Protein AF-0000000070660065 (afdb_homodimer)

pLDDT: mean 71.1, std 30.87, range [17.45, 98.62]

Organism: Helianthus annuus (NCBI:txid4232)

Nearest PDB structures (foldseek):
  3qrc-assembly2_B  TM=4.832E-01  e=8.321E-01  Yersinia pestis
  3qlb-assembly1_A  TM=3.725E-01  e=2.473E+00  Pseudomonas fluorescens
  3qrc-assembly2_B  TM=4.832E-01  e=8.465E-01  Yersinia pestis
  3qlb-assembly1_A  TM=3.725E-01  e=1.943E+00  Pseudomonas fluorescens
  2qom-assembly1_A  TM=3.939E-01  e=7.923E+00  Escherichia coli O157:H7

Radius of gyration: 35.47 Å; Cα contacts (8 Å, |Δi|>4): 486; chains: 2; bounding box: 90×129×87 Å

Structure (mmCIF, N/CA/C/O backbone):
data_AF-0000000070660065-model_v1
#
loop_
_entity.id
_entity.type
_entity.pdbx_description
1 polymer 'Uncharacterized protein'
#
loop_
_atom_site.group_PDB
_atom_site.id
_atom_site.type_symbol
_atom_site.label_atom_id
_atom_site.label_alt_id
_atom_site.label_comp_id
_atom_site.label_asym_id
_atom_site.label_entity_id
_atom_site.label_seq_id
_atom_site.pdbx_PDB_ins_code
_atom_site.Cartn_x
_atom_site.Cartn_y
_atom_site.Cartn_z
_atom_site.occupancy
_atom_site.B_iso_or_equiv
_atom_site.auth_seq_id
_atom_site.auth_comp_id
_atom_site.auth_asym_id
_atom_site.auth_atom_id
_atom_site.pdbx_PDB_model_num
ATOM 1 N N . MET A 1 1 ? 10.32 85.312 -38.969 1 24.8 1 MET A N 1
ATOM 2 C CA . MET A 1 1 ? 10.961 84.562 -37.906 1 24.8 1 MET A CA 1
ATOM 3 C C . MET A 1 1 ? 9.922 83.875 -37 1 24.8 1 MET A C 1
ATOM 5 O O . MET A 1 1 ? 9.352 84.5 -36.125 1 24.8 1 MET A O 1
ATOM 9 N N . LYS A 1 2 ? 8.992 83.062 -37.625 1 27.41 2 LYS A N 1
AT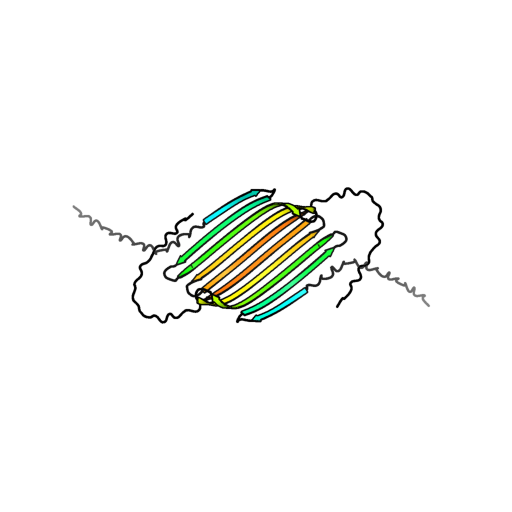OM 10 C CA . LYS A 1 2 ? 7.824 82.5 -36.969 1 27.41 2 LYS A CA 1
ATOM 11 C C . LYS A 1 2 ? 8.242 81.5 -35.844 1 27.41 2 LYS A C 1
ATOM 13 O O . LYS A 1 2 ? 9.164 80.75 -36.031 1 27.41 2 LYS A O 1
ATOM 18 N N . LYS A 1 3 ? 7.996 81.875 -34.562 1 25.78 3 LYS A N 1
ATOM 19 C CA . LYS A 1 3 ? 8.125 81.312 -33.219 1 25.78 3 LYS A CA 1
ATOM 20 C C . LYS A 1 3 ? 7.461 79.938 -33.125 1 25.78 3 LYS A C 1
ATOM 22 O O . LYS A 1 3 ? 6.238 79.812 -33.219 1 25.78 3 LYS A O 1
ATOM 27 N N . GLY A 1 4 ? 7.973 78.938 -33.812 1 26.44 4 GLY A N 1
ATOM 28 C CA . GLY A 1 4 ? 7.391 77.562 -33.812 1 26.44 4 GLY A CA 1
ATOM 29 C C . GLY A 1 4 ? 7.25 77 -32.406 1 26.44 4 GLY A C 1
ATOM 30 O O . GLY A 1 4 ? 8.18 77.062 -31.609 1 26.44 4 GLY A O 1
ATOM 31 N N . SER A 1 5 ? 6.043 77.062 -31.766 1 26.8 5 SER A N 1
ATOM 32 C CA . SER A 1 5 ? 5.609 76.562 -30.469 1 26.8 5 SER A CA 1
ATOM 33 C C . SER A 1 5 ? 5.91 75.125 -30.297 1 26.8 5 SER A C 1
ATOM 35 O O . SER A 1 5 ? 5.445 74.25 -31.078 1 26.8 5 SER A O 1
ATOM 37 N N . ASN A 1 6 ? 7.152 74.75 -30 1 24.25 6 ASN A N 1
ATOM 38 C CA . ASN A 1 6 ? 7.559 73.375 -29.719 1 24.25 6 ASN A CA 1
ATOM 39 C C . ASN A 1 6 ? 6.762 72.75 -28.562 1 24.25 6 ASN A C 1
ATOM 41 O O . ASN A 1 6 ? 6.805 73.25 -27.453 1 24.25 6 ASN A O 1
ATOM 45 N N . GLY A 1 7 ? 5.512 72.375 -28.797 1 25.39 7 GLY A N 1
ATOM 46 C CA . GLY A 1 7 ? 4.688 71.688 -27.812 1 25.39 7 GLY A CA 1
ATOM 47 C C . GLY A 1 7 ? 5.383 70.5 -27.172 1 25.39 7 GLY A C 1
ATOM 48 O O . GLY A 1 7 ? 5.902 69.625 -27.875 1 25.39 7 GLY A O 1
ATOM 49 N N . SER A 1 8 ? 6.152 70.688 -26.109 1 25.73 8 SER A N 1
ATOM 50 C CA . SER A 1 8 ? 6.809 69.688 -25.266 1 25.73 8 SER A CA 1
ATOM 51 C C . SER A 1 8 ? 5.82 68.625 -24.781 1 25.73 8 SER A C 1
ATOM 53 O O . SER A 1 8 ? 4.863 68.938 -24.062 1 25.73 8 SER A O 1
ATOM 55 N N . GLY A 1 9 ? 5.379 67.75 -25.656 1 24.77 9 GLY A N 1
ATOM 56 C CA . GLY A 1 9 ? 4.543 66.625 -25.266 1 24.77 9 GLY A CA 1
ATOM 57 C C . GLY A 1 9 ? 5.082 65.812 -24.078 1 24.77 9 GLY A C 1
ATOM 58 O O . GLY A 1 9 ? 6.191 65.312 -24.125 1 24.77 9 GLY A O 1
ATOM 59 N N . ASN A 1 10 ? 4.883 66.312 -22.844 1 24.72 10 ASN A N 1
ATOM 60 C CA . ASN A 1 10 ? 5.176 65.625 -21.594 1 24.72 10 ASN A CA 1
ATOM 61 C C . ASN A 1 10 ? 4.598 64.25 -21.562 1 24.72 10 ASN A C 1
ATOM 63 O O . ASN A 1 10 ? 3.379 64.062 -21.609 1 24.72 10 ASN A O 1
ATOM 67 N N . SER A 1 11 ? 5.109 63.312 -22.344 1 27.78 11 SER A N 1
ATOM 68 C CA . SER A 1 11 ? 4.707 61.906 -22.219 1 27.78 11 SER A CA 1
ATOM 69 C C . SER A 1 11 ? 4.832 61.406 -20.781 1 27.78 11 SER A C 1
ATOM 71 O O . SER A 1 11 ? 5.922 61.438 -20.203 1 27.78 11 SER A O 1
ATOM 73 N N . ALA A 1 12 ? 3.836 61.625 -19.938 1 28.41 12 ALA A N 1
ATOM 74 C CA . ALA A 1 12 ? 3.754 61.062 -18.594 1 28.41 12 ALA A CA 1
ATOM 75 C C . ALA A 1 12 ? 4.078 59.562 -18.609 1 28.41 12 ALA A C 1
ATOM 77 O O . ALA A 1 12 ? 3.631 58.844 -19.5 1 28.41 12 ALA A O 1
ATOM 78 N N . PRO A 1 13 ? 5.293 59.188 -18.156 1 26.88 13 PRO A N 1
ATOM 79 C CA . PRO A 1 13 ? 5.594 57.75 -18.031 1 26.88 13 PRO A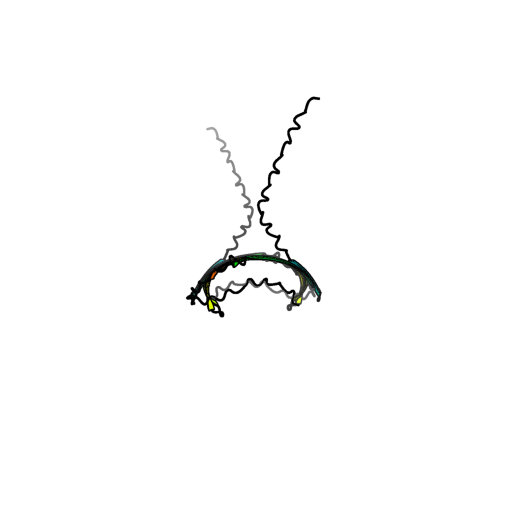 CA 1
ATOM 80 C C . PRO A 1 13 ? 4.496 56.969 -17.312 1 26.88 13 PRO A C 1
ATOM 82 O O . PRO A 1 13 ? 3.924 57.469 -16.328 1 26.88 13 PRO A O 1
ATOM 85 N N . LYS A 1 14 ? 3.58 56.312 -18.062 1 28 14 LYS A N 1
ATOM 86 C CA . LYS A 1 14 ? 2.637 55.375 -17.469 1 28 14 LYS A CA 1
ATOM 87 C C . LYS A 1 14 ? 3.336 54.438 -16.469 1 28 14 LYS A C 1
ATOM 89 O O . LYS A 1 14 ? 4.312 53.781 -16.828 1 28 14 LYS A O 1
ATOM 94 N N . ALA A 1 15 ? 3.338 54.75 -15.188 1 27.2 15 ALA A N 1
ATOM 95 C CA . ALA A 1 15 ? 3.695 53.844 -14.094 1 27.2 15 ALA A CA 1
ATOM 96 C C . ALA A 1 15 ? 3.068 52.469 -14.305 1 27.2 15 ALA A C 1
ATOM 98 O O . ALA A 1 15 ? 1.843 52.344 -14.367 1 27.2 15 ALA A O 1
ATOM 99 N N . VAL A 1 16 ? 3.621 51.688 -15.164 1 26.3 16 VAL A N 1
ATOM 100 C CA . VAL A 1 16 ? 3.211 50.281 -15.188 1 26.3 16 VAL A CA 1
ATOM 101 C C . VAL A 1 16 ? 3.211 49.75 -13.758 1 26.3 16 VAL A C 1
ATOM 103 O O . VAL A 1 16 ? 4.242 49.719 -13.086 1 26.3 16 VAL A O 1
ATOM 106 N N . ALA A 1 17 ? 2.131 49.875 -13.039 1 27.95 17 ALA A N 1
ATOM 107 C CA . ALA A 1 17 ? 1.935 49.125 -11.805 1 27.95 17 ALA A CA 1
ATOM 108 C C . ALA A 1 17 ? 2.285 47.656 -12 1 27.95 17 ALA A C 1
ATOM 110 O O . ALA A 1 17 ? 1.714 46.969 -12.867 1 27.95 17 ALA A O 1
ATOM 111 N N . THR A 1 18 ? 3.543 47.312 -11.906 1 28.81 18 THR A N 1
ATOM 112 C CA . THR A 1 18 ? 3.918 45.906 -11.812 1 28.81 18 THR A CA 1
ATOM 113 C C . THR A 1 18 ? 3.023 45.156 -10.812 1 28.81 18 THR A C 1
ATOM 115 O O . THR A 1 18 ? 3.02 45.5 -9.625 1 28.81 18 THR A O 1
ATOM 118 N N . THR A 1 19 ? 1.894 44.781 -11.242 1 31.11 19 THR A N 1
ATOM 119 C CA . THR A 1 19 ? 1.136 43.844 -10.438 1 31.11 19 THR A CA 1
ATOM 120 C C . THR A 1 19 ? 2.049 42.75 -9.898 1 31.11 19 THR A C 1
ATOM 122 O O . THR A 1 19 ? 2.838 42.156 -10.641 1 31.11 19 THR A O 1
ATOM 125 N N . GLY A 1 20 ? 2.471 42.75 -8.656 1 31.08 20 GLY A N 1
ATOM 126 C CA . GLY A 1 20 ? 3.135 41.719 -7.879 1 31.08 20 GLY A CA 1
ATOM 127 C C . GLY A 1 20 ? 2.65 40.312 -8.211 1 31.08 20 GLY A C 1
ATOM 128 O O . GLY A 1 20 ? 1.59 39.906 -7.746 1 31.08 20 GLY A O 1
ATOM 129 N N . TYR A 1 21 ? 2.73 39.906 -9.461 1 33.31 21 TYR A N 1
ATOM 130 C CA . TYR A 1 21 ? 2.586 38.469 -9.57 1 33.31 21 TYR A CA 1
ATOM 131 C C . TYR A 1 21 ? 3.441 37.75 -8.539 1 33.31 21 TYR A C 1
ATOM 133 O O . TYR A 1 21 ? 4.66 37.938 -8.492 1 33.31 21 TYR A O 1
ATOM 141 N N . ALA A 1 22 ? 2.965 37.562 -7.375 1 32.88 22 ALA A N 1
ATOM 142 C CA . ALA A 1 22 ? 3.609 36.594 -6.5 1 32.88 22 ALA A CA 1
ATOM 143 C C . ALA A 1 22 ? 4.133 35.406 -7.293 1 32.88 22 ALA A C 1
ATOM 145 O O . ALA A 1 22 ? 3.359 34.688 -7.93 1 32.88 22 ALA A O 1
ATOM 146 N N . VAL A 1 23 ? 5.211 35.562 -7.961 1 34.78 23 VAL A N 1
ATOM 147 C CA . VAL A 1 23 ? 5.941 34.375 -8.461 1 34.78 23 VAL A CA 1
ATOM 148 C C . VAL A 1 23 ? 5.852 33.25 -7.445 1 34.78 23 VAL A C 1
ATOM 150 O O . VAL A 1 23 ? 6.336 33.375 -6.32 1 34.78 23 VAL A O 1
ATOM 153 N N . ILE A 1 24 ? 4.777 32.531 -7.422 1 38.5 24 ILE A N 1
ATOM 154 C CA . ILE A 1 24 ? 4.879 31.266 -6.727 1 38.5 24 ILE A CA 1
ATOM 155 C C . ILE A 1 24 ? 6.219 30.609 -7.051 1 38.5 24 ILE A C 1
ATOM 157 O O . ILE A 1 24 ? 6.492 30.266 -8.203 1 38.5 24 ILE A O 1
ATOM 161 N N . SER A 1 25 ? 7.23 31.094 -6.523 1 42.66 25 SER A N 1
ATOM 162 C CA . SER A 1 25 ? 8.516 30.422 -6.664 1 42.66 25 SER A CA 1
ATOM 163 C C . SER A 1 25 ? 8.328 28.906 -6.824 1 42.66 25 SER A C 1
ATOM 165 O O . SER A 1 25 ? 7.57 28.297 -6.078 1 42.66 25 SER A O 1
ATOM 167 N N . PRO A 1 26 ? 8.617 28.453 -8.016 1 49.62 26 PRO A N 1
ATOM 168 C CA . PRO A 1 26 ? 8.562 27 -8.211 1 49.62 26 PRO A CA 1
ATOM 169 C C . PRO A 1 26 ? 9.164 26.219 -7.039 1 49.62 26 PRO A C 1
ATOM 171 O O . PRO A 1 26 ? 10.289 26.5 -6.621 1 49.62 26 PRO A O 1
ATOM 174 N N . VAL A 1 27 ? 8.391 25.812 -6.109 1 61.34 27 VAL A N 1
ATOM 175 C CA . VAL A 1 27 ? 8.922 24.969 -5.047 1 61.34 27 VAL A CA 1
ATOM 176 C C . VAL A 1 27 ? 9.766 23.844 -5.648 1 61.34 27 VAL A C 1
ATOM 178 O O . VAL A 1 27 ? 9.336 23.172 -6.59 1 61.34 27 VAL A O 1
ATOM 181 N N . PRO A 1 28 ? 11.031 23.969 -5.484 1 73.06 28 PRO A N 1
ATOM 182 C CA . PRO A 1 28 ? 11.93 22.969 -6.09 1 73.06 28 PRO A CA 1
ATOM 183 C C . PRO A 1 28 ? 11.5 21.531 -5.797 1 73.06 28 PRO A C 1
ATOM 185 O O . PRO A 1 28 ? 11.078 21.234 -4.68 1 73.06 28 PRO A O 1
ATOM 188 N N . VAL A 1 29 ? 11.422 20.797 -6.961 1 81.25 29 VAL A N 1
ATOM 189 C CA . VAL A 1 29 ? 11.25 19.359 -6.816 1 81.25 29 VAL A CA 1
ATOM 190 C C . VAL A 1 29 ? 12.602 18.688 -6.574 1 81.25 29 VAL A C 1
ATOM 192 O O . VAL A 1 29 ? 13.555 18.922 -7.324 1 81.25 29 VAL A O 1
ATOM 195 N N . ILE A 1 30 ? 12.75 18 -5.5 1 85.75 30 ILE A N 1
ATOM 196 C CA . ILE A 1 30 ? 13.961 17.25 -5.199 1 85.75 30 ILE A CA 1
ATOM 197 C C . ILE A 1 30 ? 13.812 15.812 -5.672 1 85.75 30 ILE A C 1
ATOM 199 O O . ILE A 1 30 ? 12.883 15.117 -5.27 1 85.75 30 ILE A O 1
ATOM 203 N N . THR A 1 31 ? 14.711 15.461 -6.562 1 87.31 31 THR A N 1
ATOM 204 C CA . THR A 1 31 ? 14.672 14.086 -7.07 1 87.31 31 THR A CA 1
ATOM 205 C C . THR A 1 31 ? 15.938 13.336 -6.684 1 87.31 31 THR A C 1
ATOM 207 O O . THR A 1 31 ? 17.047 13.844 -6.875 1 87.31 31 THR A O 1
ATOM 210 N N . THR A 1 32 ? 15.711 12.211 -6.125 1 90.38 32 THR A N 1
ATOM 211 C CA . THR A 1 32 ? 16.812 11.336 -5.75 1 90.38 32 THR A CA 1
ATOM 212 C C . THR A 1 32 ? 16.688 9.977 -6.426 1 90.38 32 THR A C 1
ATOM 214 O O . THR A 1 32 ? 15.609 9.367 -6.398 1 90.38 32 THR A O 1
ATOM 217 N N . THR A 1 33 ? 17.797 9.516 -7.039 1 90.69 33 THR A N 1
ATOM 218 C CA . THR A 1 33 ? 17.828 8.195 -7.66 1 90.69 33 THR A CA 1
ATOM 219 C C . THR A 1 33 ? 18.891 7.316 -7.004 1 90.69 33 THR A C 1
ATOM 221 O O . THR A 1 33 ? 20.016 7.75 -6.801 1 90.69 33 THR A O 1
ATOM 224 N N . THR A 1 34 ? 18.422 6.176 -6.684 1 92.94 34 THR A N 1
ATOM 225 C CA . THR A 1 34 ? 19.344 5.219 -6.078 1 92.94 34 THR A CA 1
ATOM 226 C C . THR A 1 34 ? 19.344 3.906 -6.855 1 92.94 34 THR A C 1
ATOM 228 O O . THR A 1 34 ? 18.297 3.439 -7.301 1 92.94 34 THR A O 1
ATOM 231 N N . VAL A 1 35 ? 20.547 3.379 -7.031 1 90.75 35 VAL A N 1
ATOM 232 C CA . VAL A 1 35 ? 20.719 2.072 -7.656 1 90.75 35 VAL A CA 1
ATOM 233 C C . VAL A 1 35 ? 21.516 1.158 -6.727 1 90.75 35 VAL A C 1
ATOM 235 O O . VAL A 1 35 ? 22.5 1.586 -6.125 1 90.75 35 VAL A O 1
ATOM 238 N N . SER A 1 36 ? 20.938 0.019 -6.594 1 91.38 36 SER A N 1
ATOM 239 C CA . SER A 1 36 ? 21.672 -0.973 -5.812 1 91.38 36 SER A CA 1
ATOM 240 C C . SER A 1 36 ? 21.656 -2.336 -6.492 1 91.38 36 SER A C 1
ATOM 242 O O . SER A 1 36 ? 20.703 -2.672 -7.203 1 91.38 36 SER A O 1
ATOM 244 N N . SER A 1 37 ? 22.859 -2.967 -6.332 1 88.69 37 SER A N 1
ATOM 245 C CA . SER A 1 37 ? 22.984 -4.316 -6.871 1 88.69 37 SER A CA 1
ATOM 246 C C . SER A 1 37 ? 23.641 -5.254 -5.871 1 88.69 37 SER A C 1
ATOM 248 O O . SER A 1 37 ? 24.484 -4.828 -5.078 1 88.69 37 SER A O 1
ATOM 250 N N . GLY A 1 38 ? 23.109 -6.492 -5.793 1 85.25 38 GLY A N 1
ATOM 251 C CA . GLY A 1 38 ? 23.672 -7.535 -4.949 1 85.25 38 GLY A CA 1
ATOM 252 C C . GLY A 1 38 ? 22.844 -8.797 -4.926 1 85.25 38 GLY A C 1
ATOM 253 O O . GLY A 1 38 ? 21.609 -8.734 -5.047 1 85.25 38 GLY A O 1
ATOM 254 N N . GLY A 1 39 ? 23.531 -10.008 -4.672 1 85.56 39 GLY A N 1
ATOM 255 C CA . GLY A 1 39 ? 22.859 -11.289 -4.551 1 85.56 39 GLY A CA 1
ATOM 256 C C . GLY A 1 39 ? 21.984 -11.617 -5.746 1 85.56 39 GLY A C 1
ATOM 257 O O . GLY A 1 39 ? 20.922 -12.211 -5.594 1 85.56 39 GLY A O 1
ATOM 258 N N . GLY A 1 40 ? 22.406 -11.133 -6.875 1 87.06 40 GLY A N 1
ATOM 259 C CA . GLY A 1 40 ? 21.656 -11.453 -8.078 1 87.06 40 GLY A CA 1
ATOM 260 C C . GLY A 1 40 ? 20.422 -10.602 -8.258 1 87.06 40 GLY A C 1
ATOM 261 O O . GLY A 1 40 ? 19.531 -10.945 -9.047 1 87.06 40 GLY A O 1
ATOM 262 N N . LYS A 1 41 ? 20.328 -9.578 -7.496 1 91.62 41 LYS A N 1
ATOM 263 C CA . LYS A 1 41 ? 19.172 -8.672 -7.578 1 91.62 41 LYS A CA 1
ATOM 264 C C . LYS A 1 41 ? 19.625 -7.238 -7.836 1 91.62 41 LYS A C 1
ATOM 266 O O . LYS A 1 41 ? 20.672 -6.809 -7.336 1 91.62 41 LYS A O 1
ATOM 271 N N . GLU A 1 42 ? 18.938 -6.621 -8.75 1 94.75 42 GLU A N 1
ATOM 272 C CA . GLU A 1 42 ? 19.125 -5.191 -8.984 1 94.75 42 GLU A CA 1
ATOM 273 C C . GLU A 1 42 ? 17.891 -4.398 -8.578 1 94.75 42 GLU A C 1
ATOM 275 O O . GLU A 1 42 ? 16.766 -4.836 -8.805 1 94.75 42 GLU A O 1
ATOM 280 N N . ILE A 1 43 ? 18.141 -3.26 -7.906 1 95.12 43 ILE A N 1
ATOM 281 C CA . ILE A 1 43 ? 17.062 -2.4 -7.465 1 95.12 43 ILE A CA 1
ATOM 282 C C . ILE A 1 43 ? 17.328 -0.961 -7.895 1 95.12 43 ILE A C 1
ATOM 284 O O . ILE A 1 43 ? 18.422 -0.435 -7.676 1 95.12 43 ILE A O 1
ATOM 288 N N . TYR A 1 44 ? 16.391 -0.413 -8.602 1 95.88 44 TYR A N 1
ATOM 289 C CA . TYR A 1 44 ? 16.375 0.997 -8.969 1 95.88 44 TYR A CA 1
ATOM 290 C C . TYR A 1 44 ? 15.219 1.73 -8.32 1 95.88 44 TYR A C 1
ATOM 292 O O . TYR A 1 44 ? 14.086 1.238 -8.32 1 95.88 44 TYR A O 1
ATOM 300 N N . GLN A 1 45 ? 15.562 2.928 -7.691 1 95.69 45 GLN A N 1
ATOM 301 C CA . GLN A 1 45 ? 14.5 3.719 -7.078 1 95.69 45 GLN A CA 1
ATOM 302 C C . GLN A 1 45 ? 14.695 5.207 -7.352 1 95.69 45 GLN A C 1
ATOM 304 O O . GLN A 1 45 ? 15.797 5.734 -7.191 1 95.69 45 GLN A O 1
ATOM 309 N N . THR A 1 46 ? 13.641 5.809 -7.816 1 94.88 46 THR A N 1
ATOM 310 C CA . THR A 1 46 ? 13.609 7.262 -7.938 1 94.88 46 THR A CA 1
ATOM 311 C C . THR A 1 46 ? 12.508 7.852 -7.062 1 94.88 46 THR A C 1
ATOM 313 O O . THR A 1 46 ? 11.367 7.383 -7.09 1 94.88 46 THR A O 1
ATOM 316 N N . LYS A 1 47 ? 12.883 8.812 -6.285 1 94.5 47 LYS A N 1
ATOM 317 C CA . LYS A 1 47 ? 11.938 9.523 -5.426 1 94.5 47 LYS A CA 1
ATOM 318 C C . LYS A 1 47 ? 11.953 11.023 -5.703 1 94.5 47 LYS A C 1
ATOM 320 O O . LYS A 1 47 ? 13.023 11.633 -5.762 1 94.5 47 LYS A O 1
ATOM 325 N N . SER A 1 48 ? 10.805 11.547 -5.945 1 92.94 48 SER A N 1
ATOM 326 C CA . SER A 1 48 ? 10.641 12.977 -6.141 1 92.94 48 SER A CA 1
ATOM 327 C C . SER A 1 48 ? 9.703 13.578 -5.09 1 92.94 48 SER A C 1
ATOM 329 O O . SER A 1 48 ? 8.633 13.031 -4.824 1 92.94 48 SER A O 1
ATOM 331 N N . GLN A 1 49 ? 10.219 14.688 -4.578 1 93.69 49 GLN A N 1
ATOM 332 C CA . GLN A 1 49 ? 9.438 15.32 -3.518 1 93.69 49 GLN A CA 1
ATOM 333 C C . GLN A 1 49 ? 9.289 16.812 -3.762 1 93.69 49 GLN A C 1
ATOM 335 O O . GLN A 1 49 ? 10.211 17.469 -4.266 1 93.69 49 GLN A O 1
ATOM 340 N N . TYR A 1 50 ? 8.047 17.219 -3.475 1 90.62 50 TYR A N 1
ATOM 341 C CA . TYR A 1 50 ? 7.703 18.641 -3.498 1 90.62 50 TYR A CA 1
ATOM 342 C C . TYR A 1 50 ? 6.98 19.047 -2.221 1 90.62 50 TYR A C 1
ATOM 344 O O . TYR A 1 50 ? 6.18 18.266 -1.68 1 90.62 50 TYR A O 1
ATOM 352 N N . SER A 1 51 ? 7.465 20.234 -1.708 1 91.38 51 SER A N 1
ATOM 353 C CA . SER A 1 51 ? 6.754 20.75 -0.543 1 91.38 51 SER A CA 1
ATOM 354 C C . SER A 1 51 ? 6.629 22.281 -0.6 1 91.38 51 SER A C 1
ATOM 356 O O . SER A 1 51 ? 7.512 22.953 -1.123 1 91.38 51 SER A O 1
ATOM 358 N N . TYR A 1 52 ? 5.504 22.75 -0.144 1 88.88 52 TYR A N 1
ATOM 359 C CA . TYR A 1 52 ? 5.293 24.172 0.042 1 88.88 52 TYR A CA 1
ATOM 360 C C . TYR A 1 52 ? 4.578 24.453 1.359 1 88.88 52 TYR A C 1
ATOM 362 O O . TYR A 1 52 ? 3.955 23.562 1.937 1 88.88 52 TYR A O 1
ATOM 370 N N . GLY A 1 53 ? 4.812 25.672 1.858 1 90.69 53 GLY A N 1
ATOM 371 C CA . GLY A 1 53 ? 4.137 26.109 3.07 1 90.69 53 GLY A CA 1
ATOM 372 C C . GLY A 1 53 ? 3.988 27.609 3.164 1 90.69 53 GLY A C 1
ATOM 373 O O . GLY A 1 53 ? 4.855 28.359 2.703 1 90.69 53 GLY A O 1
ATOM 374 N N . ASP A 1 54 ? 2.805 27.938 3.707 1 91.25 54 ASP A N 1
ATOM 375 C CA . ASP A 1 54 ? 2.533 29.344 4.027 1 91.25 54 ASP A CA 1
ATOM 376 C C . ASP A 1 54 ? 2.525 29.562 5.539 1 91.25 54 ASP A C 1
ATOM 378 O O . ASP A 1 54 ? 1.587 29.156 6.227 1 91.25 54 ASP A O 1
ATOM 382 N N . LYS A 1 55 ? 3.471 30.375 5.973 1 86.44 55 LYS A N 1
ATOM 383 C CA . LYS A 1 55 ? 3.609 30.562 7.414 1 86.44 55 LYS A CA 1
ATOM 384 C C . LYS A 1 55 ? 2.455 31.391 7.973 1 86.44 55 LYS A C 1
ATOM 386 O O . LYS A 1 55 ? 2.055 31.219 9.125 1 86.44 55 LYS A O 1
ATOM 391 N N . GLN A 1 56 ? 1.978 32.25 7.227 1 88.44 56 GLN A N 1
ATOM 392 C CA . GLN A 1 56 ? 0.917 33.156 7.688 1 88.44 56 GLN A CA 1
ATOM 393 C C . GLN A 1 56 ? -0.39 32.375 7.891 1 88.44 56 GLN A C 1
ATOM 395 O O . GLN A 1 56 ? -1.04 32.531 8.93 1 88.44 56 GLN A O 1
ATOM 400 N N . THR A 1 57 ? -0.75 31.562 6.977 1 88.5 57 THR A N 1
ATOM 401 C CA . THR A 1 57 ? -2.039 30.875 7.023 1 88.5 57 THR A CA 1
ATOM 402 C C . THR A 1 57 ? -1.9 29.5 7.668 1 88.5 57 THR A C 1
ATOM 404 O O . THR A 1 57 ? -2.893 28.906 8.086 1 88.5 57 THR A O 1
ATOM 407 N N . GLY A 1 58 ? -0.654 29.094 7.684 1 91.56 58 GLY A N 1
ATOM 408 C CA . GLY A 1 58 ? -0.406 27.75 8.188 1 91.56 58 GLY A CA 1
ATOM 409 C C . GLY A 1 58 ? -0.679 26.672 7.16 1 91.56 58 GLY A C 1
ATOM 410 O O . GLY A 1 58 ? -0.539 25.484 7.453 1 91.56 58 GLY A O 1
ATOM 411 N N . SER A 1 59 ? -1.042 27.109 5.98 1 92.25 59 SER A N 1
ATOM 412 C CA . SER A 1 59 ? -1.332 26.156 4.918 1 92.25 59 SER A CA 1
ATOM 413 C C . SER A 1 59 ? -0.054 25.516 4.387 1 92.25 59 SER A C 1
ATOM 415 O O . SER A 1 59 ? 0.998 26.156 4.348 1 92.25 59 SER A O 1
ATOM 417 N N . TYR A 1 60 ? -0.187 24.266 3.994 1 93.19 60 TYR A N 1
ATOM 418 C CA . TYR A 1 60 ? 0.967 23.594 3.41 1 93.19 60 TYR A CA 1
ATOM 419 C C . TYR A 1 60 ? 0.528 22.5 2.443 1 93.19 60 TYR A C 1
ATOM 421 O O . TYR A 1 60 ? -0.646 22.125 2.414 1 93.19 60 TYR A O 1
ATOM 429 N N . GLY A 1 61 ? 1.46 22.109 1.631 1 93.75 61 GLY A N 1
ATOM 430 C CA . GLY A 1 61 ? 1.309 20.969 0.724 1 93.75 61 GLY A CA 1
ATOM 431 C C . GLY A 1 61 ? 2.594 20.188 0.523 1 93.75 61 GLY A C 1
ATOM 432 O O . GLY A 1 61 ? 3.686 20.766 0.55 1 93.75 61 GLY A O 1
ATOM 433 N N . ARG A 1 62 ? 2.41 18.875 0.472 1 95.75 62 ARG A N 1
ATOM 434 C CA . ARG A 1 62 ? 3.535 17.984 0.195 1 95.75 62 ARG A CA 1
ATOM 435 C C . ARG A 1 62 ? 3.143 16.891 -0.798 1 95.75 62 ARG A C 1
ATOM 437 O O . ARG A 1 62 ? 2.027 16.375 -0.747 1 95.75 62 ARG A O 1
ATOM 444 N N . ALA A 1 63 ? 4.051 16.688 -1.646 1 95 63 ALA A N 1
ATOM 445 C CA . ALA A 1 63 ? 3.855 15.586 -2.59 1 95 63 ALA A CA 1
ATOM 446 C C . ALA A 1 63 ? 5.133 14.766 -2.744 1 95 63 ALA A C 1
ATOM 448 O O . ALA A 1 63 ? 6.23 15.32 -2.807 1 95 63 ALA A O 1
ATOM 449 N N . THR A 1 64 ? 4.938 13.5 -2.697 1 95.81 64 THR A N 1
ATOM 450 C CA . THR A 1 64 ? 6.043 12.578 -2.936 1 95.81 64 THR A CA 1
ATOM 451 C C . THR A 1 64 ? 5.652 11.523 -3.969 1 95.81 64 THR A C 1
ATOM 453 O O . THR A 1 64 ? 4.566 10.945 -3.896 1 95.81 64 THR A O 1
ATOM 456 N N . THR A 1 65 ? 6.484 11.32 -4.879 1 96.25 65 THR A N 1
ATOM 457 C CA . THR A 1 65 ? 6.34 10.234 -5.84 1 96.25 65 THR A CA 1
ATOM 458 C C . THR A 1 65 ? 7.57 9.328 -5.82 1 96.25 65 THR A C 1
ATOM 460 O O . THR A 1 65 ? 8.703 9.812 -5.809 1 96.25 65 THR A O 1
ATOM 463 N N . THR A 1 66 ? 7.309 8.094 -5.832 1 96.5 66 THR A N 1
ATOM 464 C CA . THR A 1 66 ? 8.398 7.121 -5.832 1 96.5 66 THR A CA 1
ATOM 465 C C . THR A 1 66 ? 8.172 6.062 -6.906 1 96.5 66 THR A C 1
ATOM 467 O O . THR A 1 66 ? 7.059 5.566 -7.078 1 96.5 66 THR A O 1
ATOM 470 N N . GLU A 1 67 ? 9.203 5.781 -7.57 1 96.69 67 GLU A N 1
ATOM 471 C CA . GLU A 1 67 ? 9.258 4.645 -8.484 1 96.69 67 GLU A CA 1
ATOM 472 C C . GLU A 1 67 ? 10.359 3.67 -8.094 1 96.69 67 GLU A C 1
ATOM 474 O O . GLU A 1 67 ? 11.484 4.082 -7.805 1 96.69 67 GLU A O 1
ATOM 479 N N . LYS A 1 68 ? 9.922 2.457 -8.102 1 97.31 68 LYS A N 1
ATOM 480 C CA . LYS A 1 68 ? 10.891 1.425 -7.75 1 97.31 68 LYS A CA 1
ATOM 481 C C . LYS A 1 68 ? 10.812 0.247 -8.719 1 97.31 68 LYS A C 1
ATOM 483 O O . LYS A 1 68 ? 9.727 -0.231 -9.039 1 97.31 68 LYS A O 1
ATOM 488 N N . ALA A 1 69 ? 11.945 -0.117 -9.148 1 97 69 ALA A N 1
ATOM 489 C CA . ALA A 1 69 ? 12.07 -1.314 -9.977 1 97 69 ALA A CA 1
ATOM 490 C C . ALA A 1 69 ? 13.094 -2.279 -9.391 1 97 69 ALA A C 1
ATOM 492 O O . ALA A 1 69 ? 14.148 -1.857 -8.898 1 97 69 ALA A O 1
ATOM 493 N N . SER A 1 70 ? 12.734 -3.529 -9.469 1 97.12 70 SER A N 1
ATOM 494 C CA . SER A 1 70 ? 13.672 -4.562 -9.023 1 97.12 70 SER A CA 1
ATOM 495 C C . SER A 1 70 ? 13.578 -5.805 -9.906 1 97.12 70 SER A C 1
ATOM 497 O O . SER A 1 70 ? 12.531 -6.078 -10.492 1 97.12 70 SER A O 1
ATOM 499 N N . ALA A 1 71 ? 14.727 -6.426 -9.977 1 96.94 71 ALA A N 1
ATOM 500 C CA . ALA A 1 71 ? 14.766 -7.668 -10.742 1 96.94 71 ALA A CA 1
ATOM 501 C C . ALA A 1 71 ? 15.914 -8.555 -10.281 1 96.94 71 ALA A C 1
ATOM 503 O O . ALA A 1 71 ? 16.953 -8.062 -9.836 1 96.94 71 ALA A O 1
ATOM 504 N N . GLY A 1 72 ? 15.656 -9.883 -10.422 1 95.5 72 GLY A N 1
ATOM 505 C CA . GLY A 1 72 ? 16.719 -10.82 -10.109 1 95.5 72 GLY A CA 1
ATOM 506 C C . GLY A 1 72 ? 16.234 -12.242 -9.914 1 95.5 72 GLY A C 1
ATOM 507 O O . GLY A 1 72 ? 15.039 -12.516 -10.047 1 95.5 72 GLY A O 1
ATOM 508 N N . GLY A 1 73 ? 17.219 -13.078 -9.734 1 94.56 73 GLY A N 1
ATOM 509 C CA . GLY A 1 73 ? 16.891 -14.469 -9.469 1 94.56 73 GLY A CA 1
ATOM 510 C C . GLY A 1 73 ? 16.391 -14.695 -8.055 1 94.56 73 GLY A C 1
ATOM 511 O O . GLY A 1 73 ? 16.562 -13.844 -7.18 1 94.56 73 GLY A O 1
ATOM 512 N N . PHE A 1 74 ? 15.586 -15.758 -7.957 1 92.69 74 PHE A N 1
ATOM 513 C CA . PHE A 1 74 ? 15.188 -16.141 -6.609 1 92.69 74 PHE A CA 1
ATOM 514 C C . PHE A 1 74 ? 15.328 -17.641 -6.41 1 92.69 74 PHE A C 1
ATOM 516 O O . PHE A 1 74 ? 15.391 -18.406 -7.379 1 92.69 74 PHE A O 1
ATOM 523 N N . ASN A 1 75 ? 15.508 -18.062 -5.262 1 92.5 75 ASN A N 1
ATOM 524 C CA . ASN A 1 75 ? 15.492 -19.438 -4.785 1 92.5 75 ASN A CA 1
ATOM 525 C C . ASN A 1 75 ? 14.641 -19.578 -3.527 1 92.5 75 ASN A C 1
ATOM 527 O O . ASN A 1 75 ? 15.062 -19.203 -2.436 1 92.5 75 ASN A O 1
ATOM 531 N N . TRP A 1 76 ? 13.469 -20.203 -3.697 1 88.62 76 TRP A N 1
ATOM 532 C CA . TRP A 1 76 ? 12.594 -20.359 -2.541 1 88.62 76 TRP A CA 1
ATOM 533 C C . TRP A 1 76 ? 13 -21.562 -1.696 1 88.62 76 TRP A C 1
ATOM 535 O O . TRP A 1 76 ? 13.68 -22.469 -2.186 1 88.62 76 TRP A O 1
ATOM 545 N N . LYS A 1 77 ? 12.516 -21.438 -0.557 1 90.62 77 LYS A N 1
ATOM 546 C CA . LYS A 1 77 ? 12.875 -22.469 0.41 1 90.62 77 LYS A CA 1
ATOM 547 C C . LYS A 1 77 ? 12.438 -23.859 -0.069 1 90.62 77 LYS A C 1
ATOM 549 O O . LYS A 1 77 ? 13.094 -24.859 0.22 1 90.62 77 LYS A O 1
ATOM 554 N N . ASN A 1 78 ? 11.359 -24.016 -0.798 1 88.25 78 ASN A N 1
ATOM 555 C CA . ASN A 1 78 ? 10.844 -25.297 -1.277 1 88.25 78 ASN A CA 1
ATOM 556 C C . ASN A 1 78 ? 11.602 -25.781 -2.506 1 88.25 78 ASN A C 1
ATOM 558 O O . ASN A 1 78 ? 11.211 -26.766 -3.127 1 88.25 78 ASN A O 1
ATOM 562 N N . GLY A 1 79 ? 12.711 -25.047 -2.879 1 89.44 79 GLY A N 1
ATOM 563 C CA . GLY A 1 79 ? 13.578 -25.453 -3.969 1 89.44 79 GLY A CA 1
ATOM 564 C C . GLY A 1 79 ? 13.234 -24.797 -5.289 1 89.44 79 GLY A C 1
ATOM 565 O O . GLY A 1 79 ? 13.992 -24.891 -6.258 1 89.44 79 GLY A O 1
ATOM 566 N N . THR A 1 80 ? 12.062 -24.172 -5.422 1 90.88 80 THR A N 1
ATOM 567 C CA . THR A 1 80 ? 11.672 -23.5 -6.656 1 90.88 80 THR A CA 1
ATOM 568 C C . THR A 1 80 ? 12.586 -22.312 -6.941 1 90.88 80 THR A C 1
ATOM 570 O O . THR A 1 80 ? 12.875 -21.516 -6.051 1 90.88 80 THR A O 1
ATOM 573 N N . THR A 1 81 ? 13.109 -22.344 -8.164 1 94.12 81 THR A N 1
ATOM 574 C CA . THR A 1 81 ? 13.961 -21.234 -8.586 1 94.12 81 THR A CA 1
ATOM 575 C C . THR A 1 81 ? 13.352 -20.516 -9.789 1 94.12 81 THR A C 1
ATOM 5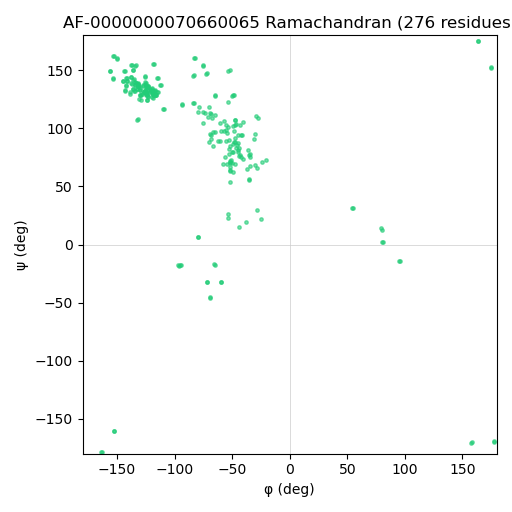77 O O . THR A 1 81 ? 12.469 -21.047 -10.461 1 94.12 81 THR A O 1
ATOM 580 N N . GLY A 1 82 ? 13.766 -19.297 -9.852 1 96.19 82 GLY A N 1
ATOM 581 C CA . GLY A 1 82 ? 13.289 -18.547 -11 1 96.19 82 GLY A CA 1
ATOM 582 C C . GLY A 1 82 ? 13.758 -17.094 -11 1 96.19 82 GLY A C 1
ATOM 583 O O . GLY A 1 82 ? 14.789 -16.781 -10.422 1 96.19 82 GLY A O 1
ATOM 584 N N . THR A 1 83 ? 13.156 -16.328 -11.93 1 96.62 83 THR A N 1
ATOM 585 C CA . THR A 1 83 ? 13.422 -14.898 -12 1 96.62 83 THR A CA 1
ATOM 586 C C . THR A 1 83 ? 12.172 -14.094 -11.672 1 96.62 83 THR A C 1
ATOM 588 O O . THR A 1 83 ? 11.055 -14.531 -11.953 1 96.62 83 THR A O 1
ATOM 591 N N . ARG A 1 84 ? 12.445 -12.992 -10.984 1 96.81 84 ARG A N 1
ATOM 592 C CA . ARG A 1 84 ? 11.352 -12.102 -10.617 1 96.81 84 ARG A CA 1
ATOM 593 C C . ARG A 1 84 ? 11.688 -10.648 -10.938 1 96.81 84 ARG A C 1
ATOM 595 O O . ARG A 1 84 ? 12.828 -10.219 -10.75 1 96.81 84 ARG A O 1
ATOM 602 N N . SER A 1 85 ? 10.766 -10.008 -11.523 1 97.81 85 SER A N 1
ATOM 603 C CA . SER A 1 85 ? 10.859 -8.555 -11.688 1 97.81 85 SER A CA 1
ATOM 604 C C . SER A 1 85 ? 9.625 -7.859 -11.141 1 97.81 85 SER A C 1
ATOM 606 O O . SER A 1 85 ? 8.508 -8.383 -11.234 1 97.81 85 SER A O 1
ATOM 608 N N . GLU A 1 86 ? 9.875 -6.668 -10.57 1 98.38 86 GLU A N 1
ATOM 609 C CA . GLU A 1 86 ? 8.766 -5.902 -10.016 1 98.38 86 GLU A CA 1
ATOM 610 C C . GLU A 1 86 ? 8.961 -4.406 -10.242 1 98.38 86 GLU A C 1
ATOM 612 O O . GLU A 1 86 ? 10.078 -3.896 -10.133 1 98.38 86 GLU A O 1
ATOM 617 N N . TYR A 1 87 ? 7.918 -3.818 -10.703 1 98.19 87 TYR A N 1
ATOM 618 C CA . TYR A 1 87 ? 7.867 -2.365 -10.82 1 98.19 87 TYR A CA 1
ATOM 619 C C . TYR A 1 87 ? 6.738 -1.79 -9.969 1 98.19 87 TYR A C 1
ATOM 621 O O . TYR A 1 87 ? 5.594 -2.238 -10.062 1 98.19 87 TYR A O 1
ATOM 629 N N . THR A 1 88 ? 7.047 -0.795 -9.062 1 98.19 88 THR A N 1
ATOM 630 C CA . THR A 1 88 ? 6.066 -0.147 -8.195 1 98.19 88 THR A CA 1
ATOM 631 C C . THR A 1 88 ? 6.137 1.37 -8.344 1 98.19 88 THR A C 1
ATOM 633 O O . THR A 1 88 ? 7.223 1.954 -8.312 1 98.19 88 THR A O 1
ATOM 636 N N . GLN A 1 89 ? 5.016 1.936 -8.531 1 97.88 89 GLN A N 1
ATOM 637 C CA . GLN A 1 89 ? 4.883 3.387 -8.469 1 97.88 89 GLN A CA 1
ATOM 638 C C . GLN A 1 89 ? 3.941 3.809 -7.348 1 97.88 89 GLN A C 1
ATOM 640 O O . GLN A 1 89 ? 2.852 3.25 -7.203 1 97.88 89 GLN A O 1
ATOM 645 N N . SER A 1 90 ? 4.426 4.777 -6.59 1 98.06 90 SER A N 1
ATOM 646 C CA . SER A 1 90 ? 3.564 5.293 -5.531 1 98.06 90 SER A CA 1
ATOM 647 C C . SER A 1 90 ? 3.607 6.816 -5.477 1 98.06 90 SER A C 1
ATOM 649 O O . SER A 1 90 ? 4.582 7.43 -5.918 1 98.06 90 SER A O 1
ATOM 651 N N . SER A 1 91 ? 2.529 7.344 -5.059 1 97 91 SER A N 1
ATOM 652 C CA . SER A 1 91 ? 2.441 8.789 -4.855 1 97 91 SER A CA 1
ATOM 653 C C . SER A 1 91 ? 1.623 9.117 -3.611 1 97 91 SER A C 1
ATOM 655 O O . SER A 1 91 ? 0.64 8.438 -3.309 1 97 91 SER A O 1
ATOM 657 N N . THR A 1 92 ? 2.088 10.086 -2.936 1 97.38 92 THR A N 1
ATOM 658 C CA . THR A 1 92 ? 1.365 10.633 -1.794 1 97.38 92 THR A CA 1
ATOM 659 C C . THR A 1 92 ? 1.27 12.156 -1.896 1 97.38 92 THR A C 1
ATOM 661 O O . THR A 1 92 ? 2.273 12.828 -2.135 1 97.38 92 THR A O 1
ATOM 664 N N . VAL A 1 93 ? 0.053 12.664 -1.752 1 97 93 VAL A N 1
ATOM 665 C CA . VAL A 1 93 ? -0.171 14.109 -1.688 1 97 93 VAL A CA 1
ATOM 666 C C . VAL A 1 93 ? -0.912 14.461 -0.399 1 97 93 VAL A C 1
ATOM 668 O O . VAL A 1 93 ? -1.948 13.867 -0.09 1 97 93 VAL A O 1
ATOM 671 N N . ARG A 1 94 ? -0.335 15.398 0.28 1 97.38 94 ARG A N 1
ATOM 672 C CA . ARG A 1 94 ? -0.967 15.883 1.506 1 97.38 94 ARG A CA 1
ATOM 673 C C . ARG A 1 94 ? -1.098 17.406 1.496 1 97.38 94 ARG A C 1
ATOM 675 O O . ARG A 1 94 ? -0.139 18.109 1.184 1 97.38 94 ARG A O 1
ATOM 682 N N . VAL A 1 95 ? -2.305 17.812 1.776 1 97.31 95 VAL A N 1
ATOM 683 C CA . VAL A 1 95 ? -2.557 19.234 1.926 1 97.31 95 VAL A CA 1
ATOM 684 C C . VAL A 1 95 ? -3.264 19.5 3.254 1 97.31 95 VAL A C 1
ATOM 686 O O . VAL A 1 95 ? -4.16 18.75 3.646 1 97.31 95 VAL A O 1
ATOM 689 N N . GLY A 1 96 ? -2.771 20.562 3.887 1 96.69 96 GLY A N 1
ATOM 690 C CA . GLY A 1 96 ? -3.385 20.812 5.18 1 96.69 96 GLY A CA 1
ATOM 691 C C . GLY A 1 96 ? -3.113 22.219 5.699 1 96.69 96 GLY A C 1
ATOM 692 O O . GLY A 1 96 ? -2.541 23.047 4.992 1 96.69 96 GLY A O 1
ATOM 693 N N . ASP A 1 97 ? -3.615 22.453 6.855 1 94.38 97 ASP A N 1
ATOM 694 C CA . ASP A 1 97 ? -3.381 23.656 7.637 1 94.38 97 ASP A CA 1
ATOM 695 C C . ASP A 1 97 ? -3.523 23.391 9.133 1 94.38 97 ASP A C 1
ATOM 697 O O . ASP A 1 97 ? -3.402 22.25 9.57 1 94.38 97 ASP A O 1
ATOM 701 N N . LYS A 1 98 ? -3.734 24.5 9.852 1 91.25 98 LYS A N 1
ATOM 702 C CA . LYS A 1 98 ? -3.805 24.375 11.305 1 91.25 98 LYS A CA 1
ATOM 703 C C . LYS A 1 98 ? -5.016 23.547 11.727 1 91.25 98 LYS A C 1
ATOM 705 O O . LYS A 1 98 ? -5.07 23.047 12.852 1 91.25 98 LYS A O 1
ATOM 710 N N . SER A 1 99 ? -5.961 23.344 10.93 1 94.5 99 SER A N 1
ATOM 711 C CA . SER A 1 99 ? -7.207 22.703 11.32 1 94.5 99 SER A CA 1
ATOM 712 C C . SER A 1 99 ? -7.184 21.203 10.992 1 94.5 99 SER A C 1
ATOM 714 O O . SER A 1 99 ? -8.016 20.453 11.484 1 94.5 99 SER A O 1
ATOM 716 N N . GLY A 1 100 ? -6.316 20.844 10.156 1 96.69 100 GLY A N 1
ATOM 717 C CA . GLY A 1 100 ? -6.289 19.453 9.734 1 96.69 100 GLY A CA 1
ATOM 718 C C . GLY A 1 100 ? -5.605 19.25 8.398 1 96.69 100 GLY A C 1
ATOM 719 O O . GLY A 1 100 ? -4.863 20.125 7.934 1 96.69 100 GLY A O 1
ATOM 720 N N . TYR A 1 101 ? -5.73 18.031 7.863 1 97.31 101 TYR A N 1
ATOM 721 C CA . TYR A 1 101 ? -5.168 17.781 6.539 1 97.31 101 TYR A CA 1
ATOM 722 C C . TYR A 1 101 ? -5.965 16.719 5.793 1 97.31 101 TYR A C 1
ATOM 724 O O . TYR A 1 101 ? -6.73 15.977 6.398 1 97.31 101 TYR A O 1
ATOM 732 N N . THR A 1 102 ? -5.82 16.719 4.512 1 98.06 102 THR A N 1
ATOM 733 C CA . THR A 1 102 ? -6.262 15.656 3.615 1 98.06 102 THR A CA 1
ATOM 734 C C . THR A 1 102 ? -5.07 15.016 2.908 1 98.06 102 THR A C 1
ATOM 736 O O . THR A 1 102 ? -4.168 15.711 2.447 1 98.06 102 THR A O 1
ATOM 739 N N . GLU A 1 103 ? -5.078 13.68 2.924 1 98.56 103 GLU A N 1
ATOM 740 C CA . GLU A 1 103 ? -4.004 12.945 2.266 1 98.56 103 GLU A CA 1
ATOM 741 C C . GLU A 1 103 ? -4.559 11.93 1.271 1 98.56 103 GLU A C 1
ATOM 743 O O . GLU A 1 103 ? -5.496 11.195 1.585 1 98.56 103 GLU A O 1
ATOM 748 N N . VAL A 1 104 ? -4.004 11.945 0.075 1 98.5 104 VAL A N 1
ATOM 749 C CA . VAL A 1 104 ? -4.336 10.961 -0.95 1 98.5 104 VAL A CA 1
ATOM 750 C C . VAL A 1 104 ? -3.098 10.133 -1.294 1 98.5 104 VAL A C 1
ATOM 752 O O . VAL A 1 104 ? -2.033 10.688 -1.575 1 98.5 104 VAL A O 1
ATOM 755 N N . ARG A 1 105 ? -3.258 8.82 -1.252 1 98.5 105 ARG A N 1
ATOM 756 C CA . ARG A 1 105 ? -2.174 7.91 -1.6 1 98.5 105 ARG A CA 1
ATOM 757 C C . ARG A 1 105 ? -2.592 6.965 -2.721 1 98.5 105 ARG A C 1
ATOM 759 O O . ARG A 1 105 ? -3.719 6.469 -2.732 1 98.5 105 ARG A O 1
ATOM 766 N N . SER A 1 106 ? -1.717 6.801 -3.627 1 98.25 106 SER A N 1
ATOM 767 C CA . SER A 1 106 ? -1.91 5.844 -4.715 1 98.25 106 SER A CA 1
ATOM 768 C C . SER A 1 106 ? -0.68 4.961 -4.902 1 98.25 106 SER A C 1
ATOM 770 O O . SER A 1 106 ? 0.453 5.438 -4.805 1 98.25 106 SER A O 1
ATOM 772 N N . GLU A 1 107 ? -0.964 3.693 -5.113 1 98.38 107 GLU A N 1
ATOM 773 C CA . GLU A 1 107 ? 0.129 2.77 -5.398 1 98.38 107 GLU A CA 1
ATOM 774 C C . GLU A 1 107 ? -0.281 1.733 -6.441 1 98.38 107 GLU A C 1
ATOM 776 O O . GLU A 1 107 ? -1.405 1.229 -6.414 1 98.38 107 GLU A O 1
ATOM 781 N N . GLN A 1 108 ? 0.591 1.499 -7.34 1 98.12 108 GLN A N 1
ATOM 782 C CA . GLN A 1 108 ? 0.435 0.427 -8.32 1 98.12 108 GLN A CA 1
ATOM 783 C C . GLN A 1 108 ? 1.725 -0.376 -8.469 1 98.12 108 GLN A C 1
ATOM 785 O O . GLN A 1 108 ? 2.818 0.193 -8.484 1 98.12 108 GLN A O 1
ATOM 790 N N . SER A 1 109 ? 1.542 -1.691 -8.531 1 98.56 109 SER A N 1
ATOM 791 C CA . SER A 1 109 ? 2.705 -2.553 -8.727 1 98.56 109 SER A CA 1
ATOM 792 C C . SER A 1 109 ? 2.406 -3.664 -9.727 1 98.56 109 SER A C 1
ATOM 794 O O . SER A 1 109 ? 1.272 -4.141 -9.812 1 98.56 109 SER A O 1
ATOM 796 N N . VAL A 1 110 ? 3.402 -3.971 -10.477 1 98.62 110 VAL A N 1
ATOM 797 C CA . VAL A 1 110 ? 3.367 -5.121 -11.375 1 98.62 110 VAL A CA 1
ATOM 798 C C . VAL A 1 110 ? 4.547 -6.043 -11.078 1 98.62 110 VAL A C 1
ATOM 800 O O . VAL A 1 110 ? 5.695 -5.598 -11.039 1 98.62 110 VAL A O 1
ATOM 803 N N . ARG A 1 111 ? 4.168 -7.32 -10.906 1 98.38 111 ARG A N 1
ATOM 804 C CA . ARG A 1 111 ? 5.188 -8.328 -10.633 1 98.38 111 ARG A CA 1
ATOM 805 C C . ARG A 1 111 ? 5.109 -9.469 -11.641 1 98.38 111 ARG A C 1
ATOM 807 O O . ARG A 1 111 ? 4.02 -9.961 -11.953 1 98.38 111 ARG A O 1
ATOM 814 N N . ASN A 1 112 ? 6.254 -9.742 -12.125 1 98.44 112 ASN A N 1
ATOM 815 C CA . ASN A 1 112 ? 6.371 -10.898 -13 1 98.44 112 ASN A CA 1
ATOM 816 C C . ASN A 1 112 ? 7.328 -11.938 -12.43 1 98.44 112 ASN A C 1
ATOM 818 O O . ASN A 1 112 ? 8.461 -11.617 -12.062 1 98.44 112 ASN A O 1
ATOM 822 N N . VAL A 1 113 ? 6.797 -13.188 -12.398 1 97.38 113 VAL A N 1
ATOM 823 C CA . VAL A 1 113 ? 7.609 -14.297 -11.898 1 97.38 113 VAL A CA 1
ATOM 824 C C . VAL A 1 113 ? 7.66 -15.414 -12.938 1 97.38 113 VAL A C 1
ATOM 826 O O . VAL A 1 113 ? 6.625 -15.812 -13.477 1 97.38 113 VAL A O 1
ATOM 829 N N . ARG A 1 114 ? 8.883 -15.867 -13.156 1 97.56 114 ARG A N 1
ATOM 830 C CA . ARG A 1 114 ? 9.094 -17.031 -14.023 1 97.56 114 ARG A CA 1
ATOM 831 C C . ARG A 1 114 ? 9.859 -18.125 -13.297 1 97.56 114 ARG A C 1
ATOM 833 O O . ARG A 1 114 ? 10.93 -17.875 -12.734 1 97.56 114 ARG A O 1
ATOM 840 N N . TYR A 1 115 ? 9.211 -19.234 -13.312 1 96.06 115 TYR A N 1
ATOM 841 C CA . TYR A 1 115 ? 9.859 -20.359 -12.648 1 96.06 115 TYR A CA 1
ATOM 842 C C . TYR A 1 115 ? 10.867 -21.031 -13.578 1 96.06 115 TYR A C 1
ATOM 844 O O . TYR A 1 115 ? 10.68 -21.047 -14.797 1 96.06 115 TYR A O 1
ATOM 852 N N . ASN A 1 116 ? 11.93 -21.5 -12.891 1 91.81 116 ASN A N 1
ATOM 853 C CA . ASN A 1 116 ? 12.828 -22.359 -13.656 1 91.81 116 ASN A CA 1
ATOM 854 C C . ASN A 1 116 ? 12.281 -23.781 -13.766 1 91.81 116 ASN A C 1
ATOM 856 O O . ASN A 1 116 ? 11.711 -24.312 -12.812 1 91.81 116 ASN A O 1
ATOM 860 N N . ASN A 1 117 ? 11.93 -24.234 -14.922 1 75.12 117 ASN A N 1
ATOM 861 C CA . ASN A 1 117 ? 11.43 -25.594 -15.133 1 75.12 117 ASN A CA 1
ATOM 862 C C . ASN A 1 117 ? 12.406 -26.641 -14.602 1 75.12 117 ASN A C 1
ATOM 864 O O . ASN A 1 117 ? 13.602 -26.578 -14.891 1 75.12 117 ASN A O 1
ATOM 868 N N . SER A 1 118 ? 12.164 -27.125 -13.344 1 57.69 118 SER A N 1
ATOM 869 C CA . SER A 1 118 ? 12.992 -28.281 -13.062 1 57.69 118 SER A CA 1
ATOM 870 C C . SER A 1 118 ? 12.891 -29.328 -14.172 1 57.69 118 SER A C 1
ATOM 872 O O . SER A 1 118 ? 11.797 -29.812 -14.477 1 57.69 118 SER A O 1
ATOM 874 N N . SER A 1 119 ? 13.375 -29.172 -15.211 1 47.94 119 SER A N 1
ATOM 875 C CA . SER A 1 119 ? 13.5 -30.406 -15.984 1 47.94 119 SER A CA 1
ATOM 876 C C . SER A 1 119 ? 13.633 -31.625 -15.07 1 47.94 119 SER A C 1
ATOM 878 O O . SER A 1 119 ? 14.633 -31.766 -14.359 1 47.94 119 SER A O 1
ATOM 880 N N . SER A 1 120 ? 12.586 -31.922 -14.328 1 41.12 120 SER A N 1
ATOM 881 C CA . SER A 1 120 ? 12.664 -33.312 -13.867 1 41.12 120 SER A CA 1
ATOM 882 C C . SER A 1 120 ? 13.398 -34.188 -14.875 1 41.12 120 SER A C 1
ATOM 884 O O . SER A 1 120 ? 13.062 -34.188 -16.062 1 41.12 120 SER A O 1
ATOM 886 N N . SER A 1 121 ? 14.57 -34.406 -14.742 1 40 121 SER A N 1
ATOM 887 C CA . SER A 1 121 ? 14.945 -35.719 -15.258 1 40 121 SER A CA 1
ATOM 888 C C . SER A 1 121 ? 13.836 -36.75 -15.047 1 40 121 SER A C 1
ATOM 890 O O . SER A 1 121 ? 13.523 -37.094 -13.906 1 40 121 SER A O 1
ATOM 892 N N . ASN A 1 122 ? 12.742 -36.719 -15.625 1 35.94 122 ASN A N 1
ATOM 893 C CA . ASN A 1 122 ? 11.805 -37.812 -15.797 1 35.94 122 ASN A CA 1
ATOM 894 C C . ASN A 1 122 ? 12.492 -39.156 -15.641 1 35.94 122 ASN A C 1
ATOM 896 O O . ASN A 1 122 ? 13.234 -39.594 -16.531 1 35.94 122 ASN A O 1
ATOM 900 N N . LYS A 1 123 ? 12.914 -39.656 -14.492 1 37.25 123 LYS A N 1
ATOM 901 C CA . LYS A 1 123 ? 12.703 -41.094 -14.414 1 37.25 123 LYS A CA 1
ATOM 902 C C . LYS A 1 123 ? 11.242 -41.438 -14.648 1 37.25 123 LYS A C 1
ATOM 904 O O . LYS A 1 123 ? 10.344 -40.844 -14.055 1 37.25 123 LYS A O 1
ATOM 909 N N . ASN A 1 124 ? 10.719 -41.938 -15.781 1 33.38 124 ASN A N 1
ATOM 910 C CA . ASN A 1 124 ? 9.523 -42.625 -16.297 1 33.38 124 ASN A CA 1
ATOM 911 C C . ASN A 1 124 ? 8.812 -43.406 -15.195 1 33.38 124 ASN A C 1
ATOM 913 O O . ASN A 1 124 ? 8.93 -44.625 -15.133 1 33.38 124 ASN A O 1
ATOM 917 N N . GLY A 1 125 ? 8.852 -43.25 -13.891 1 31.95 125 GLY A N 1
ATOM 918 C CA . GLY A 1 125 ? 7.918 -44.156 -13.258 1 31.95 125 GLY A CA 1
ATOM 919 C C . GLY A 1 125 ? 6.465 -43.812 -13.531 1 31.95 125 GLY A C 1
ATOM 920 O O . GLY A 1 125 ? 6.105 -42.625 -13.586 1 31.95 125 GLY A O 1
ATOM 921 N N . GLY A 1 126 ? 5.586 -44.562 -14.281 1 32.91 126 GLY A N 1
ATOM 922 C CA . GLY A 1 126 ? 4.223 -44.688 -14.766 1 32.91 126 GLY A CA 1
ATOM 923 C C . GLY A 1 126 ? 3.18 -44.406 -13.703 1 32.91 126 GLY A C 1
ATOM 924 O O . GLY A 1 126 ? 2.213 -45.156 -13.547 1 32.91 126 GLY A O 1
ATOM 925 N N . HIS A 1 127 ? 3.316 -43.812 -12.492 1 30.69 127 HIS A N 1
ATOM 926 C CA . HIS A 1 127 ? 2.072 -43.938 -11.734 1 30.69 127 HIS A CA 1
ATOM 927 C C . HIS A 1 127 ? 1.015 -42.969 -12.266 1 30.69 127 HIS A C 1
ATOM 929 O O . HIS A 1 127 ? 1.302 -41.781 -12.5 1 30.69 127 HIS A O 1
ATOM 935 N N . TYR A 1 128 ? -0.017 -43.406 -13.023 1 27.97 128 TYR A N 1
ATOM 936 C CA . TYR A 1 128 ? -1.275 -42.844 -13.5 1 27.97 128 TYR A CA 1
ATOM 937 C C . TYR A 1 128 ? -2.076 -42.25 -12.352 1 27.97 128 TYR A C 1
ATOM 939 O O . TYR A 1 128 ? -2.611 -43 -11.508 1 27.97 128 TYR A O 1
ATOM 947 N N . GLY A 1 129 ? -1.69 -41.219 -11.625 1 26.88 129 GLY A N 1
ATOM 948 C CA . GLY A 1 129 ? -2.559 -40.688 -10.594 1 26.88 129 GLY A CA 1
ATOM 949 C C . GLY A 1 129 ? -3.777 -39.969 -11.148 1 26.88 129 GLY A C 1
ATOM 950 O O . GLY A 1 129 ? -3.711 -39.344 -12.211 1 26.88 129 GLY A O 1
ATOM 951 N N . GLY A 1 130 ? -5.039 -40.438 -10.852 1 26.97 130 GLY A N 1
ATOM 952 C CA . GLY A 1 130 ? -6.414 -40.062 -11.133 1 26.97 130 GLY A CA 1
ATOM 953 C C . GLY A 1 130 ? -6.734 -38.656 -10.758 1 26.97 130 GLY A C 1
ATOM 954 O O . GLY A 1 130 ? -5.984 -38 -10.016 1 26.97 130 GLY A O 1
ATOM 955 N N . PRO A 1 131 ? -7.652 -37.969 -11.453 1 25.83 131 PRO A N 1
ATOM 956 C CA . PRO A 1 131 ? -8.094 -36.594 -11.32 1 25.83 131 PRO A CA 1
ATOM 957 C C . PRO A 1 131 ? -8.703 -36.281 -9.953 1 25.83 131 PRO A C 1
ATOM 959 O O . PRO A 1 131 ? -9.5 -37.094 -9.445 1 25.83 131 PRO A O 1
ATOM 962 N N . TYR A 1 132 ? -8.023 -35.875 -8.922 1 28.06 132 TYR A N 1
ATOM 963 C CA . TYR A 1 132 ? -8.734 -35.594 -7.684 1 28.06 132 TYR A CA 1
ATOM 964 C C . TYR A 1 132 ? -9.484 -34.25 -7.789 1 28.06 132 TYR A C 1
ATOM 966 O O . TYR A 1 132 ? -9.055 -33.344 -8.5 1 28.06 132 TYR A O 1
ATOM 974 N N . ILE A 1 133 ? -10.797 -34.281 -7.773 1 23.58 133 ILE A N 1
ATOM 975 C CA . ILE A 1 133 ? -11.719 -33.156 -7.621 1 23.58 133 ILE A CA 1
ATOM 976 C C . ILE A 1 133 ? -11.547 -32.531 -6.238 1 23.58 133 ILE A C 1
ATOM 978 O O . ILE A 1 133 ? -11.57 -33.25 -5.227 1 23.58 133 ILE A O 1
ATOM 982 N N . VAL A 1 134 ? -10.805 -31.5 -6.059 1 23.66 134 VAL A N 1
ATOM 983 C CA . VAL A 1 134 ? -10.641 -30.797 -4.789 1 23.66 134 VAL A CA 1
ATOM 984 C C . VAL A 1 134 ? -11.945 -30.094 -4.41 1 23.66 134 VAL A C 1
ATOM 986 O O . VAL A 1 134 ? -12.445 -29.266 -5.168 1 23.66 134 VAL A O 1
ATOM 989 N N . TYR A 1 135 ? -12.75 -30.812 -3.684 1 23.33 135 TYR A N 1
ATOM 990 C CA . TYR A 1 135 ? -13.852 -30.188 -2.969 1 23.33 135 TYR A CA 1
ATOM 991 C C . TYR A 1 135 ? -13.336 -29.141 -1.975 1 23.33 135 TYR A C 1
ATOM 993 O O . TYR A 1 135 ? -12.344 -29.391 -1.278 1 23.33 135 TYR A O 1
ATOM 1001 N N . GLY A 1 136 ? -13.352 -27.938 -2.354 1 22.86 136 GLY A N 1
ATOM 1002 C CA . GLY A 1 136 ? -13.07 -26.797 -1.486 1 22.86 136 GLY A CA 1
ATOM 1003 C C . GLY A 1 136 ? -13.812 -26.859 -0.163 1 22.86 136 GLY A C 1
ATOM 1004 O O . GLY A 1 136 ? -15.039 -26.766 -0.126 1 22.86 136 GLY A O 1
ATOM 1005 N N . ASP A 1 137 ? -13.453 -27.812 0.747 1 22.73 137 ASP A N 1
ATOM 1006 C CA . ASP A 1 137 ? -13.977 -27.734 2.107 1 22.73 137 ASP A CA 1
ATOM 1007 C C . ASP A 1 137 ? -13.781 -26.344 2.697 1 22.73 137 ASP A C 1
ATOM 1009 O O . ASP A 1 137 ? -12.789 -25.672 2.404 1 22.73 137 ASP A O 1
ATOM 1013 N N . SER A 1 138 ? -14.953 -25.734 3.234 1 22.84 138 SER A N 1
ATOM 1014 C CA . SER A 1 138 ? -15.266 -24.641 4.152 1 22.84 138 SER A CA 1
ATOM 1015 C C . SER A 1 138 ? -14.539 -24.828 5.484 1 22.84 138 SER A C 1
ATOM 1017 O O . SER A 1 138 ? -14.867 -24.156 6.469 1 22.84 138 SER A O 1
ATOM 1019 N N . GLU A 1 139 ? -13.5 -25.438 5.656 1 18.2 139 GLU A N 1
ATOM 1020 C CA . GLU A 1 139 ? -13.086 -25.609 7.047 1 18.2 139 GLU A CA 1
ATOM 1021 C C . GLU A 1 139 ? -12.711 -24.281 7.684 1 18.2 139 GLU A C 1
ATOM 1023 O O . GLU A 1 139 ? -11.812 -23.578 7.203 1 18.2 139 GLU A O 1
ATOM 1028 N N . TYR A 1 140 ? -13.758 -23.406 8.281 1 17.7 140 TYR A N 1
ATOM 1029 C CA . TYR A 1 140 ? -13.75 -23.484 9.734 1 17.7 140 TYR A CA 1
ATOM 1030 C C . TYR A 1 140 ? -14.219 -24.859 10.203 1 17.7 140 TYR A C 1
ATOM 1032 O O . TYR A 1 140 ? -15 -25.531 9.516 1 17.7 140 TYR A O 1
ATOM 1040 N N . MET B 1 1 ? -62.281 -43.438 -57.719 1 25.25 1 MET B N 1
ATOM 1041 C CA . MET B 1 1 ? -61.75 -43.312 -56.375 1 25.25 1 MET B CA 1
ATOM 1042 C C . MET B 1 1 ? -60.281 -42.906 -56.406 1 25.25 1 MET B C 1
ATOM 1044 O O . MET B 1 1 ? -59.438 -43.656 -56.875 1 25.25 1 MET B O 1
ATOM 1048 N N . LYS B 1 2 ? -60 -41.562 -56.562 1 26.27 2 LYS B N 1
ATOM 1049 C CA . LYS B 1 2 ? -58.75 -40.812 -56.875 1 26.27 2 LYS B CA 1
ATOM 1050 C C . LYS B 1 2 ? -57.781 -40.906 -55.688 1 26.27 2 LYS B C 1
ATOM 1052 O O . LYS B 1 2 ? -58.125 -40.562 -54.562 1 26.27 2 LYS B O 1
ATOM 1057 N N . LYS B 1 3 ? -56.844 -41.875 -55.688 1 26.77 3 LYS B N 1
ATOM 1058 C CA . LYS B 1 3 ? -55.75 -42.25 -54.781 1 26.77 3 LYS B CA 1
ATOM 1059 C C . LYS B 1 3 ? -54.844 -41.062 -54.531 1 26.77 3 LYS B C 1
ATOM 1061 O O . LYS B 1 3 ? -54.125 -40.594 -55.438 1 26.77 3 LYS B O 1
ATOM 1066 N N . GLY B 1 4 ? -55.281 -40.031 -53.812 1 27.17 4 GLY B N 1
ATOM 1067 C CA . GLY B 1 4 ? -54.531 -38.812 -53.562 1 27.17 4 GLY B CA 1
ATOM 1068 C C . GLY B 1 4 ? -53.188 -39.094 -52.906 1 27.17 4 GLY B C 1
ATOM 1069 O O . GLY B 1 4 ? -53.125 -39.875 -51.969 1 27.17 4 GLY B O 1
ATOM 1070 N N . SER B 1 5 ? -52.031 -39 -53.594 1 27.69 5 SER B N 1
ATOM 1071 C CA . SER B 1 5 ? -50.625 -39.188 -53.312 1 27.69 5 SER B CA 1
ATOM 1072 C C . SER B 1 5 ? -50.156 -38.281 -52.188 1 27.69 5 SER B C 1
ATOM 1074 O O . SER B 1 5 ? -50.188 -37.062 -52.312 1 27.69 5 SER B O 1
ATOM 1076 N N . ASN B 1 6 ? -50.594 -38.531 -50.938 1 24.88 6 ASN B N 1
ATOM 1077 C CA . ASN B 1 6 ? -50.188 -37.719 -49.812 1 24.88 6 ASN B CA 1
ATOM 1078 C C . ASN B 1 6 ? -48.688 -37.656 -49.688 1 24.88 6 ASN B C 1
ATOM 1080 O O . ASN B 1 6 ? -48.031 -38.688 -49.531 1 24.88 6 ASN B O 1
ATOM 1084 N N . GLY B 1 7 ? -47.969 -36.719 -50.312 1 25.62 7 GLY B N 1
ATOM 1085 C CA . GLY B 1 7 ? -46.562 -36.375 -50.281 1 25.62 7 GLY B CA 1
ATOM 1086 C C . GLY B 1 7 ? -46.031 -36.156 -48.844 1 25.62 7 GLY B C 1
ATOM 1087 O O . GLY B 1 7 ? -46.562 -35.312 -48.125 1 25.62 7 GLY B O 1
ATOM 1088 N N . SER B 1 8 ? -45.688 -37.219 -48.125 1 25.86 8 SER B N 1
ATOM 1089 C CA . SER B 1 8 ? -45.094 -37.25 -46.812 1 25.86 8 SER B CA 1
ATOM 1090 C C . SER B 1 8 ? -43.844 -36.375 -46.719 1 25.86 8 SER B C 1
ATOM 1092 O O . SER B 1 8 ? -42.844 -36.656 -47.406 1 25.86 8 SER B O 1
ATOM 1094 N N . GLY B 1 9 ? -43.969 -35.031 -46.75 1 24.97 9 GLY B N 1
ATOM 1095 C CA . GLY B 1 9 ? -42.844 -34.094 -46.594 1 24.97 9 GLY B CA 1
ATOM 1096 C C . GLY B 1 9 ? -42 -34.406 -45.375 1 24.97 9 GLY B C 1
ATOM 1097 O O . GLY B 1 9 ? -42.469 -34.375 -44.219 1 24.97 9 GLY B O 1
ATOM 1098 N N . ASN B 1 10 ? -41.094 -35.375 -45.406 1 24.92 10 ASN B N 1
ATOM 1099 C CA . ASN B 1 10 ? -40.094 -35.719 -44.406 1 24.92 10 ASN B CA 1
ATOM 1100 C C . ASN B 1 10 ? -39.281 -34.5 -44 1 24.92 10 ASN B C 1
ATOM 1102 O O . ASN B 1 10 ? -38.5 -34 -44.781 1 24.92 10 ASN B O 1
ATOM 1106 N N . SER B 1 11 ? -39.812 -33.469 -43.406 1 27.39 11 SER B N 1
ATOM 1107 C CA . SER B 1 11 ? -39 -32.375 -42.906 1 27.39 11 SER B CA 1
ATOM 1108 C C . SER B 1 11 ? -37.875 -32.875 -42 1 27.39 11 SER B C 1
ATOM 1110 O O . SER B 1 11 ? -38.156 -33.562 -41 1 27.39 11 SER B O 1
ATOM 1112 N N . ALA B 1 12 ? -36.688 -33.188 -42.5 1 28.31 12 ALA B N 1
ATOM 1113 C CA . ALA B 1 12 ? -35.469 -33.531 -41.781 1 28.31 12 ALA B CA 1
ATOM 1114 C C . ALA B 1 12 ? -35.188 -32.531 -40.656 1 28.31 12 ALA B C 1
ATOM 1116 O O . ALA B 1 12 ? -35.281 -31.312 -40.844 1 28.31 12 ALA B O 1
ATOM 1117 N N . PRO B 1 13 ? -35.469 -32.906 -39.406 1 27 13 PRO B N 1
ATOM 1118 C CA . PRO B 1 13 ? -35.125 -32.031 -38.281 1 27 13 PRO B CA 1
ATOM 1119 C C . PRO B 1 13 ? -33.688 -31.531 -38.344 1 27 13 PRO B C 1
ATOM 1121 O O . PRO B 1 13 ? -32.781 -32.281 -38.75 1 27 13 PRO B O 1
ATOM 1124 N N . LYS B 1 14 ? -33.406 -30.25 -38.781 1 28.03 14 LYS B N 1
ATOM 1125 C CA . LYS B 1 14 ? -32.125 -29.609 -38.719 1 28.03 14 LYS B CA 1
ATOM 1126 C C . LYS B 1 14 ? -31.5 -29.766 -37.344 1 28.03 14 LYS B C 1
ATOM 1128 O O . LYS B 1 14 ? -32.094 -29.359 -36.344 1 28.03 14 LYS B O 1
ATOM 1133 N N . ALA B 1 15 ? -30.703 -30.797 -37.094 1 27.2 15 ALA B N 1
ATOM 1134 C CA . ALA B 1 15 ? -29.828 -30.922 -35.938 1 27.2 15 ALA B CA 1
ATOM 1135 C C . ALA B 1 15 ? -29.078 -29.625 -35.656 1 27.2 15 ALA B C 1
ATOM 1137 O O . ALA B 1 15 ? -28.312 -29.156 -36.469 1 27.2 15 ALA B O 1
ATOM 1138 N N . VAL B 1 16 ? -29.719 -28.641 -35.094 1 26.75 16 VAL B N 1
ATOM 1139 C CA . VAL B 1 16 ? -28.969 -27.5 -34.594 1 26.75 16 VAL B CA 1
ATOM 1140 C C . VAL B 1 16 ? -27.797 -28 -33.75 1 26.75 16 VAL B C 1
ATOM 1142 O O . VAL B 1 16 ? -28 -28.703 -32.75 1 26.75 16 VAL B O 1
ATOM 1145 N N . ALA B 1 17 ? -26.656 -28.266 -34.312 1 28.34 17 ALA B N 1
ATOM 1146 C CA . ALA B 1 17 ? -25.406 -28.453 -33.594 1 28.34 17 ALA B CA 1
ATOM 1147 C C . ALA B 1 17 ? -25.219 -27.375 -32.531 1 28.34 17 ALA B C 1
ATOM 1149 O O . ALA B 1 17 ? -25.141 -26.188 -32.875 1 28.34 17 ALA B O 1
ATOM 1150 N N . THR B 1 18 ? -25.859 -27.5 -31.391 1 28.66 18 THR B N 1
ATOM 1151 C CA . THR B 1 18 ? -25.516 -26.656 -30.266 1 28.66 18 THR B CA 1
ATOM 1152 C C . THR B 1 18 ? -24 -26.547 -30.109 1 28.66 18 THR B C 1
ATOM 1154 O O . THR B 1 18 ? -23.312 -27.547 -29.859 1 28.66 18 THR B O 1
ATOM 1157 N N . THR B 1 19 ? -23.391 -25.688 -30.844 1 31.33 19 THR B N 1
ATOM 1158 C CA . THR B 1 19 ? -22.016 -25.328 -30.547 1 31.33 19 THR B CA 1
ATOM 1159 C C . THR B 1 19 ? -21.812 -25.188 -29.047 1 31.33 19 THR B C 1
ATOM 1161 O O . THR B 1 19 ? -22.609 -24.547 -28.359 1 31.33 19 THR B O 1
ATOM 1164 N N . GLY B 1 20 ? -21.172 -26.094 -28.344 1 31.25 20 GLY B N 1
ATOM 1165 C CA . GLY B 1 20 ? -20.672 -26.078 -26.984 1 31.25 20 GLY B CA 1
ATOM 1166 C C . GLY B 1 20 ? -20.141 -24.719 -26.547 1 31.25 20 GLY B C 1
ATOM 1167 O O . GLY B 1 20 ? -19.016 -24.359 -26.875 1 31.25 20 GLY B O 1
ATOM 1168 N N . TYR B 1 21 ? -20.953 -23.703 -26.641 1 33.09 21 TYR B N 1
ATOM 1169 C CA . TYR B 1 21 ? -20.453 -22.562 -25.859 1 33.09 21 TYR B CA 1
ATOM 1170 C C . TYR B 1 21 ? -19.984 -23.016 -24.484 1 33.09 21 TYR B C 1
ATOM 1172 O O . TYR B 1 21 ? -20.75 -23.609 -23.719 1 33.09 21 TYR B O 1
ATOM 1180 N N . ALA B 1 22 ? -18.797 -23.422 -24.344 1 32.62 22 ALA B N 1
ATOM 1181 C CA . ALA B 1 22 ? -18.219 -23.531 -23.016 1 32.62 22 ALA B CA 1
ATOM 1182 C C . ALA B 1 22 ? -18.734 -22.422 -22.094 1 32.62 22 ALA B C 1
ATOM 1184 O O . ALA B 1 22 ? -18.484 -21.25 -22.344 1 32.62 22 ALA B O 1
ATOM 1185 N N . VAL B 1 23 ? -19.906 -22.5 -21.641 1 34.75 23 VAL B N 1
ATOM 1186 C CA . VAL B 1 23 ? -20.359 -21.688 -20.516 1 34.75 23 VAL B CA 1
ATOM 1187 C C . VAL B 1 23 ? -19.203 -21.484 -19.531 1 34.75 23 VAL B C 1
ATOM 1189 O O . VAL B 1 23 ? -18.734 -22.438 -18.922 1 34.75 23 VAL B O 1
ATOM 1192 N N . ILE B 1 24 ? -18.297 -20.609 -19.812 1 38.81 24 ILE B N 1
ATOM 1193 C CA . ILE B 1 24 ? -17.422 -20.203 -18.703 1 38.81 24 ILE B CA 1
ATOM 1194 C C . ILE B 1 24 ? -18.266 -20.016 -17.438 1 38.81 24 ILE B C 1
ATOM 1196 O O . ILE B 1 24 ? -19.156 -19.172 -17.391 1 38.81 24 ILE B O 1
ATOM 1200 N N . SER B 1 25 ? -18.656 -21.031 -16.859 1 42.78 25 SER B N 1
ATOM 1201 C CA . SER B 1 25 ? -19.312 -20.938 -15.555 1 42.78 25 SER B CA 1
ATOM 1202 C C . SER B 1 25 ? -18.844 -19.703 -14.789 1 42.78 25 SER B C 1
ATOM 1204 O O . SER B 1 25 ? -17.641 -19.453 -14.703 1 42.78 25 SER B O 1
ATOM 1206 N N . PRO B 1 26 ? -19.75 -18.766 -14.695 1 49.38 26 PRO B N 1
ATOM 1207 C CA . PRO B 1 26 ? -19.391 -17.594 -13.883 1 49.38 26 PRO B CA 1
ATOM 1208 C C . PRO B 1 26 ? -18.672 -17.969 -12.594 1 49.38 26 PRO B C 1
ATOM 1210 O O . PRO B 1 26 ? -19.156 -18.812 -11.836 1 49.38 26 PRO B O 1
ATOM 1213 N N . VAL B 1 27 ? -17.406 -17.984 -12.578 1 61.16 27 VAL B N 1
ATOM 1214 C CA . VAL B 1 27 ? -16.688 -18.219 -11.328 1 61.16 27 VAL B CA 1
ATOM 1215 C C . VAL B 1 27 ? -17.281 -17.328 -10.227 1 61.16 27 VAL B C 1
ATOM 1217 O O . VAL B 1 27 ? -17.484 -16.125 -10.43 1 61.16 27 VAL B O 1
ATOM 1220 N N . PRO B 1 28 ? -18 -17.953 -9.336 1 72.75 28 PRO B N 1
ATOM 1221 C CA . PRO B 1 28 ? -18.656 -17.172 -8.289 1 72.75 28 PRO B CA 1
ATOM 1222 C C . PRO B 1 28 ? -17.703 -16.188 -7.605 1 72.75 28 PRO B C 1
ATOM 1224 O O . PRO B 1 28 ? -16.547 -16.5 -7.355 1 72.75 28 PRO B O 1
ATOM 1227 N N . VAL B 1 29 ? -18.25 -14.914 -7.586 1 82 29 VAL B N 1
ATOM 1228 C CA . VAL B 1 29 ? -17.562 -13.914 -6.773 1 82 29 VAL B CA 1
ATOM 1229 C C . VAL B 1 29 ? -18.031 -14.023 -5.32 1 82 29 VAL B C 1
ATOM 1231 O O . VAL B 1 29 ? -19.234 -14.031 -5.043 1 82 29 VAL B O 1
ATOM 1234 N N . ILE B 1 30 ? -17.125 -14.25 -4.422 1 85.75 30 ILE B N 1
ATOM 1235 C CA . ILE B 1 30 ? -17.438 -14.289 -2.994 1 85.75 30 ILE B CA 1
ATOM 1236 C C . ILE B 1 30 ? -17.203 -12.906 -2.381 1 85.75 30 ILE B C 1
ATOM 1238 O O . ILE B 1 30 ? -16.109 -12.359 -2.469 1 85.75 30 ILE B O 1
ATOM 1242 N N . THR B 1 31 ? -18.281 -12.398 -1.827 1 87.06 31 THR B N 1
ATOM 1243 C CA . THR B 1 31 ? -18.172 -11.086 -1.188 1 87.06 31 THR B CA 1
ATOM 1244 C C . THR B 1 31 ? -18.438 -11.195 0.309 1 87.06 31 THR B C 1
ATOM 1246 O O . THR B 1 31 ? -19.438 -11.805 0.725 1 87.06 31 THR B O 1
ATOM 1249 N N . THR B 1 32 ? -17.547 -10.672 1.014 1 90.38 32 THR B N 1
ATOM 1250 C CA . THR B 1 32 ? -17.688 -10.633 2.465 1 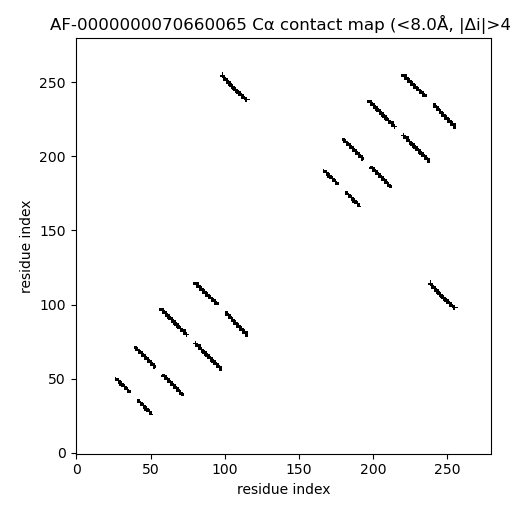90.38 32 THR B CA 1
ATOM 1251 C C . THR B 1 32 ? -17.641 -9.195 2.973 1 90.38 32 THR B C 1
ATOM 1253 O O . THR B 1 32 ? -16.75 -8.422 2.594 1 90.38 32 THR B O 1
ATOM 1256 N N . THR B 1 33 ? -18.609 -8.836 3.836 1 90.69 33 THR B N 1
ATOM 1257 C CA . THR B 1 33 ? -18.656 -7.516 4.453 1 90.69 33 THR B CA 1
ATOM 1258 C C . THR B 1 33 ? -18.562 -7.629 5.973 1 90.69 33 THR B C 1
ATOM 1260 O O . THR B 1 33 ? -19.266 -8.43 6.59 1 90.69 33 THR B O 1
ATOM 1263 N N . THR B 1 34 ? -17.672 -6.859 6.461 1 92.5 34 THR B N 1
ATOM 1264 C CA . THR B 1 34 ? -17.5 -6.84 7.91 1 92.5 34 THR B CA 1
ATOM 1265 C C . THR B 1 34 ? -17.625 -5.422 8.453 1 92.5 34 THR B C 1
ATOM 1267 O O . THR B 1 34 ? -17.141 -4.469 7.844 1 92.5 34 THR B O 1
ATOM 1270 N N . VAL B 1 35 ? -18.328 -5.32 9.57 1 90.62 35 VAL B N 1
ATOM 1271 C CA . VAL B 1 35 ? -18.453 -4.055 10.281 1 90.62 35 VAL B CA 1
ATOM 1272 C C . VAL B 1 35 ? -18 -4.227 11.727 1 90.62 35 VAL B C 1
ATOM 1274 O O . VAL B 1 35 ? -18.328 -5.223 12.375 1 90.62 35 VAL B O 1
ATOM 1277 N N . SER B 1 36 ? -17.188 -3.305 12.078 1 91.06 36 SER B N 1
ATOM 1278 C CA . SER B 1 36 ? -16.75 -3.314 13.477 1 91.06 36 SER B CA 1
ATOM 1279 C C . SER B 1 36 ? -16.766 -1.91 14.07 1 91.06 36 SER B C 1
ATOM 1281 O O . SER B 1 36 ? -16.562 -0.925 13.359 1 91.06 36 SER B O 1
ATOM 1283 N N . SER B 1 37 ? -17.203 -1.943 15.359 1 88.5 37 SER B N 1
ATOM 1284 C CA . SER B 1 37 ? -17.203 -0.681 16.094 1 88.5 37 SER B CA 1
ATOM 1285 C C . SER B 1 37 ? -16.609 -0.843 17.484 1 88.5 37 SER B C 1
ATOM 1287 O O . SER B 1 37 ? -16.703 -1.915 18.078 1 88.5 37 SER B O 1
ATOM 1289 N N . GLY B 1 38 ? -15.812 0.171 17.891 1 85.38 38 GLY B N 1
ATOM 1290 C CA . GLY B 1 38 ? -15.219 0.216 19.219 1 85.38 38 GLY B CA 1
ATOM 1291 C C . GLY B 1 38 ? -14.258 1.373 19.406 1 85.38 38 GLY B C 1
ATOM 1292 O O . GLY B 1 38 ? -13.602 1.798 18.453 1 85.38 38 GLY B O 1
ATOM 1293 N N . GLY B 1 39 ? -14.117 1.867 20.734 1 84.88 39 GLY B N 1
ATOM 1294 C CA . GLY B 1 39 ? -13.188 2.93 21.078 1 84.88 39 GLY B CA 1
ATOM 1295 C C . GLY B 1 39 ? -13.383 4.188 20.25 1 84.88 39 GLY B C 1
ATOM 1296 O O . GLY B 1 39 ? -12.414 4.863 19.906 1 84.88 39 GLY B O 1
ATOM 1297 N N . GLY B 1 40 ? -14.609 4.414 19.875 1 86.44 40 GLY B N 1
ATOM 1298 C CA . GLY B 1 40 ? -14.898 5.629 19.125 1 86.44 40 GLY B CA 1
ATOM 1299 C C . GLY B 1 40 ? -14.523 5.531 17.656 1 86.44 40 GLY B C 1
ATOM 1300 O O . GLY B 1 40 ? -14.398 6.551 16.984 1 86.44 40 GLY B O 1
ATOM 1301 N N . LYS B 1 41 ? -14.281 4.359 17.219 1 91.62 41 LYS B N 1
ATOM 1302 C CA . LYS B 1 41 ? -13.922 4.133 15.812 1 91.62 41 LYS B CA 1
ATOM 1303 C C . LYS B 1 41 ? -14.859 3.117 15.164 1 91.62 41 LYS B C 1
ATOM 1305 O O . LYS B 1 41 ? -15.297 2.164 15.812 1 91.62 41 LYS B O 1
ATOM 1310 N N . GLU B 1 42 ? -15.273 3.443 14 1 94.69 42 GLU B N 1
ATOM 1311 C CA . GLU B 1 42 ? -16.031 2.506 13.18 1 94.69 42 GLU B CA 1
ATOM 1312 C C . GLU B 1 42 ? -15.227 2.084 11.945 1 94.69 42 GLU B C 1
ATOM 1314 O O . GLU B 1 42 ? -14.547 2.904 11.336 1 94.69 42 GLU B O 1
ATOM 1319 N N . ILE B 1 43 ? -15.289 0.772 11.641 1 95.12 43 ILE B N 1
ATOM 1320 C CA . ILE B 1 43 ? -14.578 0.238 10.484 1 95.12 43 ILE B CA 1
ATOM 1321 C C . ILE B 1 43 ? -15.523 -0.619 9.648 1 95.12 43 ILE B C 1
ATOM 1323 O O . ILE B 1 43 ? -16.219 -1.479 10.18 1 95.12 43 ILE B O 1
ATOM 1327 N N . TYR B 1 44 ? -15.609 -0.28 8.406 1 95.88 44 TYR B N 1
ATOM 1328 C CA . TYR B 1 44 ? -16.328 -1.063 7.414 1 95.88 44 TYR B CA 1
ATOM 1329 C C . TYR B 1 44 ? -15.391 -1.61 6.355 1 95.88 44 TYR B C 1
ATOM 1331 O O . TYR B 1 44 ? -14.539 -0.882 5.84 1 95.88 44 TYR B O 1
ATOM 1339 N N . GLN B 1 45 ? -15.555 -2.971 6.09 1 95.88 45 GLN B N 1
ATOM 1340 C CA . GLN B 1 45 ? -14.719 -3.568 5.055 1 95.88 45 GLN B CA 1
ATOM 1341 C C . GLN B 1 45 ? -15.516 -4.535 4.188 1 95.88 45 GLN B C 1
ATOM 1343 O O . GLN B 1 45 ? -16.266 -5.367 4.703 1 95.88 45 GLN B O 1
ATOM 1348 N N . THR B 1 46 ? -15.367 -4.348 2.908 1 94.81 46 THR B N 1
ATOM 1349 C CA . THR B 1 46 ? -15.906 -5.309 1.953 1 94.81 46 THR B CA 1
ATOM 1350 C C . THR B 1 46 ? -14.789 -5.914 1.106 1 94.81 46 THR B C 1
ATOM 1352 O O . THR B 1 46 ? -13.945 -5.191 0.577 1 94.81 46 THR B O 1
ATOM 1355 N N . LYS B 1 47 ? -14.781 -7.211 1.053 1 94.62 47 LYS B N 1
ATOM 1356 C CA . LYS B 1 47 ? -13.812 -7.941 0.243 1 94.62 47 LYS B CA 1
ATOM 1357 C C . LYS B 1 47 ? -14.508 -8.852 -0.761 1 94.62 47 LYS B C 1
ATOM 1359 O O . LYS B 1 47 ? -15.406 -9.609 -0.397 1 94.62 47 LYS B O 1
ATOM 1364 N N . SER B 1 48 ? -14.125 -8.703 -1.981 1 93.19 48 SER B N 1
ATOM 1365 C CA . SER B 1 48 ? -14.625 -9.57 -3.045 1 93.19 48 SER B CA 1
ATOM 1366 C C . SER B 1 48 ? -13.492 -10.336 -3.719 1 93.19 48 SER B C 1
ATOM 1368 O O . SER B 1 48 ? -12.461 -9.758 -4.051 1 93.19 48 SER B O 1
ATOM 1370 N N . GLN B 1 49 ? -13.812 -11.609 -3.869 1 93.62 49 GLN B N 1
ATOM 1371 C CA . GLN B 1 49 ? -12.781 -12.461 -4.445 1 93.62 49 GLN B CA 1
ATOM 1372 C C . GLN B 1 49 ? -13.352 -13.352 -5.547 1 93.62 49 GLN B C 1
ATOM 1374 O O . GLN B 1 49 ? -14.484 -13.82 -5.445 1 93.62 49 GLN B O 1
ATOM 1379 N N . TYR B 1 50 ? -12.5 -13.414 -6.574 1 90.56 50 TYR B N 1
ATOM 1380 C CA . TYR B 1 50 ? -12.766 -14.312 -7.691 1 90.56 50 TYR B CA 1
ATOM 1381 C C . TYR B 1 50 ? -11.539 -15.141 -8.023 1 90.56 50 TYR B C 1
ATOM 1383 O O . TYR B 1 50 ? -10.406 -14.656 -7.938 1 90.56 50 TYR B O 1
ATOM 1391 N N . SER B 1 51 ? -11.859 -16.469 -8.25 1 91.38 51 SER B N 1
ATOM 1392 C CA . SER B 1 51 ? -10.75 -17.312 -8.68 1 91.38 51 SER B CA 1
ATOM 1393 C C . SER B 1 51 ? -11.203 -18.328 -9.719 1 91.38 51 SER B C 1
ATOM 1395 O O . SER B 1 51 ? -12.344 -18.797 -9.688 1 91.38 51 SER B O 1
ATOM 1397 N N . TYR B 1 52 ? -10.336 -18.578 -10.656 1 88.75 52 TYR B N 1
ATOM 1398 C CA . TYR B 1 52 ? -10.531 -19.641 -11.625 1 88.75 52 TYR B CA 1
ATOM 1399 C C . TYR B 1 52 ? -9.242 -20.422 -11.859 1 88.75 52 TYR B C 1
ATOM 1401 O O . TYR B 1 52 ? -8.156 -19.938 -11.555 1 88.75 52 TYR B O 1
ATOM 1409 N N . GLY B 1 53 ? -9.422 -21.688 -12.273 1 90.44 53 GLY B N 1
ATOM 1410 C CA . GLY B 1 53 ? -8.281 -22.531 -12.609 1 90.44 53 GLY B CA 1
ATOM 1411 C C . GLY B 1 53 ? -8.602 -23.609 -13.609 1 90.44 53 GLY B C 1
ATOM 1412 O O . GLY B 1 53 ? -9.719 -24.141 -13.625 1 90.44 53 GLY B O 1
ATOM 1413 N N . ASP B 1 54 ? -7.578 -23.812 -14.461 1 91.19 54 ASP B N 1
ATOM 1414 C CA . ASP B 1 54 ? -7.625 -24.922 -15.406 1 91.19 54 ASP B CA 1
ATOM 1415 C C . ASP B 1 54 ? -6.617 -26 -15.023 1 91.19 54 ASP B C 1
ATOM 1417 O O . ASP B 1 54 ? -5.41 -25.828 -15.203 1 91.19 54 ASP B O 1
ATOM 1421 N N . LYS B 1 55 ? -7.164 -27.156 -14.703 1 86.19 55 LYS B N 1
ATOM 1422 C CA . LYS B 1 55 ? -6.285 -28.219 -14.219 1 86.19 55 LYS B CA 1
ATOM 1423 C C . LYS B 1 55 ? -5.438 -28.781 -15.352 1 86.19 55 LYS B C 1
ATOM 1425 O O . LYS B 1 55 ? -4.309 -29.234 -15.133 1 86.19 55 LYS B O 1
ATOM 1430 N N . GLN B 1 56 ? -5.945 -28.797 -16.484 1 88.25 56 GLN B N 1
ATOM 1431 C CA . GLN B 1 56 ? -5.242 -29.391 -17.625 1 88.25 56 GLN B CA 1
ATOM 1432 C C . GLN B 1 56 ? -4.031 -28.531 -18.016 1 88.25 56 GLN B C 1
ATOM 1434 O O . GLN B 1 56 ? -2.934 -29.062 -18.188 1 88.25 56 GLN B O 1
ATOM 1439 N N . THR B 1 57 ? -4.195 -27.25 -18.078 1 88.38 57 THR B N 1
ATOM 1440 C CA . THR B 1 57 ? -3.133 -26.375 -18.562 1 88.38 57 THR B CA 1
ATOM 1441 C C . THR B 1 57 ? -2.318 -25.828 -17.391 1 88.38 57 THR B C 1
ATOM 1443 O O . THR B 1 57 ? -1.208 -25.328 -17.578 1 88.38 57 THR B O 1
ATOM 1446 N N . GLY B 1 58 ? -2.971 -25.953 -16.25 1 91.25 58 GLY B N 1
ATOM 1447 C CA . GLY B 1 58 ? -2.338 -25.391 -15.078 1 91.25 58 GLY B CA 1
ATOM 1448 C C . GLY B 1 58 ? -2.553 -23.891 -14.953 1 91.25 58 GLY B C 1
ATOM 1449 O O . GLY B 1 58 ? -2.047 -23.25 -14.023 1 91.25 58 GLY B O 1
ATOM 1450 N N . SER B 1 59 ? -3.303 -23.375 -15.898 1 92.19 59 SER B N 1
ATOM 1451 C CA . SER B 1 59 ? -3.568 -21.938 -15.883 1 92.19 59 SER B CA 1
ATOM 1452 C C . SER B 1 59 ? -4.531 -21.562 -14.758 1 92.19 59 SER B C 1
ATOM 1454 O O . SER B 1 59 ? -5.426 -22.344 -14.422 1 92.19 59 SER B O 1
ATOM 1456 N N . TYR B 1 60 ? -4.328 -20.359 -14.227 1 93.25 60 TYR B N 1
ATOM 1457 C CA . TYR B 1 60 ? -5.238 -19.891 -13.188 1 93.25 60 TYR B CA 1
ATOM 1458 C C . TYR B 1 60 ? -5.297 -18.375 -13.156 1 93.25 60 TYR B C 1
ATOM 1460 O O . TYR B 1 60 ? -4.465 -17.703 -13.773 1 93.25 60 TYR B O 1
ATOM 1468 N N . GLY B 1 61 ? -6.332 -17.891 -12.531 1 94.06 61 GLY B N 1
ATOM 1469 C CA . GLY B 1 61 ? -6.52 -16.484 -12.258 1 94.06 61 GLY B CA 1
ATOM 1470 C C . GLY B 1 61 ? -7.211 -16.219 -10.938 1 94.06 61 GLY B C 1
ATOM 1471 O O . GLY B 1 61 ? -8.055 -17 -10.5 1 94.06 61 GLY B O 1
ATOM 1472 N N . ARG B 1 62 ? -6.723 -15.172 -10.273 1 95.75 62 ARG B N 1
ATOM 1473 C CA . ARG B 1 62 ? -7.336 -14.727 -9.023 1 95.75 62 ARG B CA 1
ATOM 1474 C C . ARG B 1 62 ? -7.438 -13.211 -8.969 1 95.75 62 ARG B C 1
ATOM 1476 O O . ARG B 1 62 ? -6.539 -12.5 -9.43 1 95.75 62 ARG B O 1
ATOM 1483 N N . ALA B 1 63 ? -8.531 -12.836 -8.477 1 95.06 63 ALA B N 1
ATOM 1484 C CA . ALA B 1 63 ? -8.719 -11.398 -8.266 1 95.06 63 ALA B CA 1
ATOM 1485 C C . ALA B 1 63 ? -9.359 -11.125 -6.906 1 95.06 63 ALA B C 1
ATOM 1487 O O . ALA B 1 63 ? -10.266 -11.852 -6.484 1 95.06 63 ALA B O 1
ATOM 1488 N N . THR B 1 64 ? -8.797 -10.188 -6.254 1 95.81 64 THR B N 1
ATOM 1489 C CA . THR B 1 64 ? -9.352 -9.734 -4.984 1 95.81 64 THR B CA 1
ATOM 1490 C C . THR B 1 64 ? -9.5 -8.2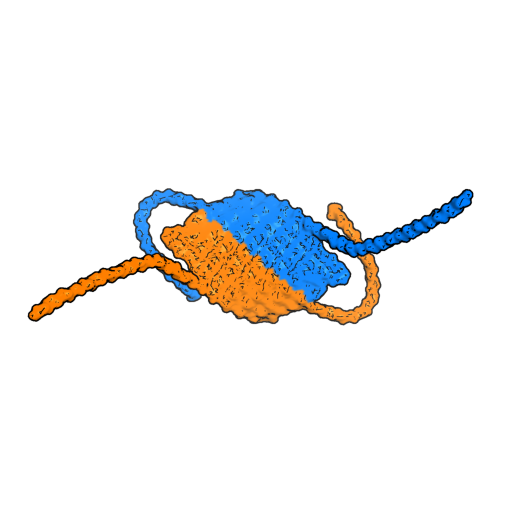19 -4.969 1 95.81 64 THR B C 1
ATOM 1492 O O . THR B 1 64 ? -8.586 -7.492 -5.367 1 95.81 64 THR B O 1
ATOM 1495 N N . THR B 1 65 ? -10.609 -7.785 -4.562 1 96.31 65 THR B N 1
ATOM 1496 C CA . THR B 1 65 ? -10.844 -6.367 -4.32 1 96.31 65 THR B CA 1
ATOM 1497 C C . THR B 1 65 ? -11.305 -6.133 -2.885 1 96.31 65 THR B C 1
ATOM 1499 O O . THR B 1 65 ? -12.156 -6.863 -2.373 1 96.31 65 THR B O 1
ATOM 1502 N N . THR B 1 66 ? -10.75 -5.148 -2.322 1 96.62 66 THR B N 1
ATOM 1503 C CA . THR B 1 66 ? -11.109 -4.809 -0.95 1 96.62 66 THR B CA 1
ATOM 1504 C C . THR B 1 66 ? -11.391 -3.314 -0.821 1 96.62 66 THR B C 1
ATOM 1506 O O . THR B 1 66 ? -10.656 -2.49 -1.368 1 96.62 66 THR B O 1
ATOM 1509 N N . GLU B 1 67 ? -12.422 -3.043 -0.133 1 96.88 67 GLU B N 1
ATOM 1510 C CA . GLU B 1 67 ? -12.734 -1.681 0.29 1 96.88 67 GLU B CA 1
ATOM 1511 C C . GLU B 1 67 ? -12.82 -1.581 1.811 1 96.88 67 GLU B C 1
ATOM 1513 O O . GLU B 1 67 ? -13.438 -2.426 2.459 1 96.88 67 GLU B O 1
ATOM 1518 N N . LYS B 1 68 ? -12.172 -0.556 2.23 1 97.31 68 LYS B N 1
ATOM 1519 C CA . LYS B 1 68 ? -12.188 -0.346 3.676 1 97.31 68 LYS B CA 1
ATOM 1520 C C . LYS B 1 68 ? -12.445 1.119 4.016 1 97.31 68 LYS B C 1
ATOM 1522 O O . LYS B 1 68 ? -11.836 2.014 3.424 1 97.31 68 LYS B O 1
ATOM 1527 N N . ALA B 1 69 ? -13.336 1.289 4.891 1 97 69 ALA B N 1
ATOM 1528 C CA . ALA B 1 69 ? -13.609 2.615 5.434 1 97 69 ALA B CA 1
ATOM 1529 C C . ALA B 1 69 ? -13.508 2.615 6.957 1 97 69 ALA B C 1
ATOM 1531 O O . ALA B 1 69 ? -13.945 1.669 7.613 1 97 69 ALA B O 1
ATOM 1532 N N . SER B 1 70 ? -12.922 3.668 7.441 1 97.19 70 SER B N 1
ATOM 1533 C CA . SER B 1 70 ? -12.844 3.836 8.891 1 97.19 70 SER B CA 1
ATOM 1534 C C . SER B 1 70 ? -13.008 5.301 9.281 1 97.19 70 SER B C 1
ATOM 1536 O O . SER B 1 70 ? -12.688 6.199 8.508 1 97.19 70 SER B O 1
ATOM 1538 N N . ALA B 1 71 ? -13.57 5.418 10.453 1 96.94 71 ALA B N 1
ATOM 1539 C CA . ALA B 1 71 ? -13.734 6.77 10.984 1 96.94 71 ALA B CA 1
ATOM 1540 C C . ALA B 1 71 ? -13.836 6.746 12.508 1 96.94 71 ALA B C 1
ATOM 1542 O O . ALA B 1 71 ? -14.328 5.781 13.094 1 96.94 71 ALA B O 1
ATOM 1543 N N . GLY B 1 72 ? -13.336 7.871 13.094 1 95.5 72 GLY B N 1
ATOM 1544 C CA . GLY B 1 72 ? -13.469 8.008 14.539 1 95.5 72 GLY B CA 1
ATOM 1545 C C . GLY B 1 72 ? -12.562 9.07 15.125 1 95.5 72 GLY B C 1
ATOM 1546 O O . GLY B 1 72 ? -11.828 9.734 14.398 1 95.5 72 GLY B O 1
ATOM 1547 N N . GLY B 1 73 ? -12.773 9.242 16.406 1 94.62 73 GLY B N 1
ATOM 1548 C CA . GLY B 1 73 ? -11.922 10.18 17.109 1 94.62 73 GLY B CA 1
ATOM 1549 C C . GLY B 1 73 ? -10.531 9.641 17.375 1 94.62 73 GLY B C 1
ATOM 1550 O O . GLY B 1 73 ? -10.305 8.43 17.281 1 94.62 73 GLY B O 1
ATOM 1551 N N . PHE B 1 74 ? -9.617 10.594 17.5 1 92.69 74 PHE B N 1
ATOM 1552 C CA . PHE B 1 74 ? -8.281 10.172 17.906 1 92.69 74 PHE B CA 1
ATOM 1553 C C . PHE B 1 74 ? -7.73 11.086 19 1 92.69 74 PHE B C 1
ATOM 1555 O O . PHE B 1 74 ? -8.211 12.211 19.172 1 92.69 74 PHE B O 1
ATOM 1562 N N . ASN B 1 75 ? -6.883 10.609 19.781 1 92.5 75 ASN B N 1
ATOM 1563 C CA . ASN B 1 75 ? -6.078 11.312 20.781 1 92.5 75 ASN B CA 1
ATOM 1564 C C . ASN B 1 75 ? -4.605 10.922 20.672 1 92.5 75 ASN B C 1
ATOM 1566 O O . ASN B 1 75 ? -4.215 9.836 21.109 1 92.5 75 ASN B O 1
ATOM 1570 N N . TRP B 1 76 ? -3.801 11.867 20.172 1 88.38 76 TRP B N 1
ATOM 1571 C CA . TRP B 1 76 ? -2.383 11.555 20.031 1 88.38 76 TRP B CA 1
ATOM 1572 C C . TRP B 1 76 ? -1.646 11.766 21.344 1 88.38 76 TRP B C 1
ATOM 1574 O O . TRP B 1 76 ? -2.123 12.492 22.219 1 88.38 76 TRP B O 1
ATOM 1584 N N . LYS B 1 77 ? -0.568 11.133 21.312 1 90.75 77 LYS B N 1
ATOM 1585 C CA . LYS B 1 77 ? 0.231 11.164 22.531 1 90.75 77 LYS B CA 1
ATOM 1586 C C . LYS B 1 77 ? 0.612 12.594 22.906 1 90.75 77 LYS B C 1
ATOM 1588 O O . LYS B 1 77 ? 0.729 12.914 24.078 1 90.75 77 LYS B O 1
ATOM 1593 N N . ASN B 1 78 ? 0.815 13.492 21.984 1 88.38 78 ASN B N 1
ATOM 1594 C CA . ASN B 1 78 ? 1.216 14.875 22.234 1 88.38 78 ASN B CA 1
ATOM 1595 C C . ASN B 1 78 ? 0.03 15.734 22.656 1 88.38 78 ASN B C 1
ATOM 1597 O O . ASN B 1 78 ? 0.152 16.953 22.781 1 88.38 78 ASN B O 1
ATOM 1601 N N . GLY B 1 79 ? -1.166 15.094 22.875 1 89.38 79 GLY B N 1
ATOM 1602 C CA . GLY B 1 79 ? -2.348 15.773 23.375 1 89.38 79 GLY B CA 1
ATOM 1603 C C . GLY B 1 79 ? -3.289 16.219 22.266 1 89.38 79 GLY B C 1
ATOM 1604 O O . GLY B 1 79 ? -4.418 16.641 22.547 1 89.38 79 GLY B O 1
ATOM 1605 N N . THR B 1 80 ? -2.865 16.234 21.016 1 90.81 80 THR B N 1
ATOM 1606 C CA . THR B 1 80 ? -3.717 16.641 19.906 1 90.81 80 THR B CA 1
ATOM 1607 C C . THR B 1 80 ? -4.879 15.672 19.734 1 90.81 80 THR B C 1
ATOM 1609 O O . THR B 1 80 ? -4.684 14.461 19.75 1 90.81 80 THR B O 1
ATOM 1612 N N . THR B 1 81 ? -6.055 16.281 19.688 1 94.06 81 THR B N 1
ATOM 1613 C CA . THR B 1 81 ? -7.242 15.461 19.469 1 94.06 81 THR B CA 1
ATOM 1614 C C . THR B 1 81 ? -7.953 15.875 18.188 1 94.06 81 THR B C 1
ATOM 1616 O O . THR B 1 81 ? -7.707 16.969 17.656 1 94.06 81 THR B O 1
ATOM 1619 N N . GLY B 1 82 ? -8.656 14.906 17.703 1 96.12 82 GLY B N 1
ATOM 1620 C CA . GLY B 1 82 ? -9.422 15.227 16.516 1 96.12 82 GLY B CA 1
ATOM 1621 C C . GLY B 1 82 ? -10.188 14.031 15.953 1 96.12 82 GLY B C 1
ATOM 1622 O O . GLY B 1 82 ? -10.516 13.109 16.703 1 96.12 82 GLY B O 1
ATOM 1623 N N . THR B 1 83 ? -10.711 14.242 14.75 1 96.5 83 THR B N 1
ATOM 1624 C CA . THR B 1 83 ? -11.406 13.172 14.039 1 96.5 83 THR B CA 1
ATOM 1625 C C . THR B 1 83 ? -10.656 12.797 12.758 1 96.5 83 THR B C 1
ATOM 1627 O O . THR B 1 83 ? -10.023 13.648 12.133 1 96.5 83 THR B O 1
ATOM 1630 N N . ARG B 1 84 ? -10.711 11.5 12.516 1 96.81 84 ARG B N 1
ATOM 1631 C CA . ARG B 1 84 ? -10.07 10.992 11.312 1 96.81 84 ARG B CA 1
ATOM 1632 C C . ARG B 1 84 ? -10.992 10.039 10.555 1 96.81 84 ARG B C 1
ATOM 1634 O O . ARG B 1 84 ? -11.703 9.242 11.172 1 96.81 84 ARG B O 1
ATOM 1641 N N . SER B 1 85 ? -11.055 10.242 9.312 1 97.94 85 SER B N 1
ATOM 1642 C CA . SER B 1 85 ? -11.703 9.273 8.43 1 97.94 85 SER B CA 1
ATOM 1643 C C . SER B 1 85 ? -10.773 8.836 7.305 1 97.94 85 SER B C 1
ATOM 1645 O O . SER B 1 85 ? -9.984 9.641 6.797 1 97.94 85 SER B O 1
ATOM 1647 N N . GLU B 1 86 ? -10.906 7.555 6.945 1 98.38 86 GLU B N 1
ATOM 1648 C CA . GLU B 1 86 ? -10.07 7.02 5.875 1 98.38 86 GLU B CA 1
ATOM 1649 C C . GLU B 1 86 ? -10.844 6.02 5.02 1 98.38 86 GLU B C 1
ATOM 1651 O O . GLU B 1 86 ? -11.625 5.223 5.539 1 98.38 86 GLU B O 1
ATOM 1656 N N . TYR B 1 87 ? -10.719 6.215 3.764 1 98.31 87 TYR B N 1
ATOM 1657 C CA . TYR B 1 87 ? -11.242 5.254 2.801 1 98.31 87 TYR B CA 1
ATOM 1658 C C . TYR B 1 87 ? -10.125 4.688 1.932 1 98.31 87 TYR B C 1
ATOM 1660 O O . TYR B 1 87 ? -9.336 5.441 1.354 1 98.31 87 TYR B O 1
ATOM 1668 N N . THR B 1 88 ? -10 3.316 1.857 1 98.19 88 THR B N 1
ATOM 1669 C CA . THR B 1 88 ? -8.984 2.637 1.059 1 98.19 88 THR B CA 1
ATOM 1670 C C . THR B 1 88 ? -9.625 1.611 0.128 1 98.19 88 THR B C 1
ATOM 1672 O O . THR B 1 88 ? -10.469 0.82 0.554 1 98.19 88 THR B O 1
ATOM 1675 N N . GLN B 1 89 ? -9.234 1.676 -1.093 1 98 89 GLN B N 1
ATOM 1676 C CA . GLN B 1 89 ? -9.586 0.637 -2.057 1 98 89 GLN B CA 1
ATOM 1677 C C . GLN B 1 89 ? -8.336 -0.05 -2.602 1 98 89 GLN B C 1
ATOM 1679 O O . GLN B 1 89 ? -7.367 0.616 -2.98 1 98 89 GLN B O 1
ATOM 1684 N N . SER B 1 90 ? -8.422 -1.364 -2.59 1 98.06 90 SER B N 1
ATOM 1685 C CA . SER B 1 90 ? -7.297 -2.105 -3.156 1 98.06 90 SER B CA 1
ATOM 1686 C C . SER B 1 90 ? -7.781 -3.246 -4.043 1 98.06 90 SER B C 1
ATOM 1688 O O . SER B 1 90 ? -8.906 -3.73 -3.889 1 98.06 90 SER B O 1
ATOM 1690 N N . SER B 1 91 ? -6.973 -3.525 -4.992 1 96.94 91 SER B N 1
ATOM 1691 C CA . SER B 1 91 ? -7.242 -4.66 -5.871 1 96.94 91 SER B CA 1
ATOM 1692 C C . SER B 1 91 ? -5.957 -5.398 -6.23 1 96.94 91 SER B C 1
ATOM 1694 O O . SER B 1 91 ? -4.906 -4.773 -6.414 1 96.94 91 SER B O 1
ATOM 1696 N N . THR B 1 92 ? -6.078 -6.664 -6.258 1 97.31 92 THR B N 1
ATOM 1697 C CA . THR B 1 92 ? -4.996 -7.527 -6.711 1 97.31 92 THR B CA 1
ATOM 1698 C C . THR B 1 92 ? -5.5 -8.531 -7.746 1 97.31 92 THR B C 1
ATOM 1700 O O . THR B 1 92 ? -6.512 -9.203 -7.527 1 97.31 92 THR B O 1
ATOM 1703 N N . VAL B 1 93 ? -4.805 -8.594 -8.875 1 96.94 93 VAL B N 1
ATOM 1704 C CA . VAL B 1 93 ? -5.086 -9.594 -9.898 1 96.94 93 VAL B CA 1
ATOM 1705 C C . VAL B 1 93 ? -3.822 -10.391 -10.195 1 96.94 93 VAL B C 1
ATOM 1707 O O . VAL B 1 93 ? -2.764 -9.82 -10.461 1 96.94 93 VAL B O 1
ATOM 1710 N N . ARG B 1 94 ? -4.016 -11.68 -10.148 1 97.31 94 ARG B N 1
ATOM 1711 C CA . ARG B 1 94 ? -2.908 -12.578 -10.461 1 97.31 94 ARG B CA 1
ATOM 1712 C C . ARG B 1 94 ? -3.324 -13.617 -11.5 1 97.31 94 ARG B C 1
ATOM 1714 O O . ARG B 1 94 ? -4.371 -14.25 -11.359 1 97.31 94 ARG B O 1
ATOM 1721 N N . VAL B 1 95 ? -2.5 -13.688 -12.516 1 97.19 95 VAL B N 1
ATOM 1722 C CA . VAL B 1 95 ? -2.699 -14.719 -13.531 1 97.19 95 VAL B CA 1
ATOM 1723 C C . VAL B 1 95 ? -1.399 -15.492 -13.734 1 97.19 95 VAL B C 1
ATOM 1725 O O . VAL B 1 95 ? -0.317 -14.906 -13.773 1 97.19 95 VAL B O 1
ATOM 1728 N N . GLY B 1 96 ? -1.602 -16.797 -13.82 1 96.62 96 GLY B N 1
ATOM 1729 C CA . GLY B 1 96 ? -0.384 -17.578 -13.969 1 96.62 96 GLY B CA 1
ATOM 1730 C C . GLY B 1 96 ? -0.639 -19 -14.453 1 96.62 96 GLY B C 1
ATOM 1731 O O . GLY B 1 96 ? -1.769 -19.344 -14.805 1 96.62 96 GLY B O 1
ATOM 1732 N N . ASP B 1 97 ? 0.419 -19.703 -14.562 1 94.19 97 ASP B N 1
ATOM 1733 C CA . ASP B 1 97 ? 0.433 -21.141 -14.875 1 94.19 97 ASP B CA 1
ATOM 1734 C C . ASP B 1 97 ? 1.677 -21.812 -14.297 1 94.19 97 ASP B C 1
ATOM 1736 O O . ASP B 1 97 ? 2.291 -21.297 -13.359 1 94.19 97 ASP B O 1
ATOM 1740 N N . LYS B 1 98 ? 1.957 -22.969 -14.883 1 91.06 98 LYS B N 1
ATOM 1741 C CA . LYS B 1 98 ? 3.076 -23.75 -14.367 1 91.06 98 LYS B CA 1
ATOM 1742 C C . LYS B 1 98 ? 4.398 -23.031 -14.578 1 91.06 98 LYS B C 1
ATOM 1744 O O . LYS B 1 98 ? 5.398 -23.328 -13.922 1 91.06 98 LYS B O 1
ATOM 1749 N N . SER B 1 99 ? 4.48 -22.078 -15.406 1 94.44 99 SER B N 1
ATOM 1750 C CA . SER B 1 99 ? 5.75 -21.453 -15.766 1 94.44 99 SER B CA 1
ATOM 1751 C C . SER B 1 99 ? 5.984 -20.188 -14.953 1 94.44 99 SER B C 1
ATOM 1753 O O . SER B 1 99 ? 7.102 -19.656 -14.922 1 94.44 99 SER B O 1
ATOM 1755 N N . GLY B 1 100 ? 4.969 -19.703 -14.391 1 96.5 100 GLY B N 1
ATOM 1756 C CA . GLY B 1 100 ? 5.109 -18.453 -13.672 1 96.5 100 GLY B CA 1
AT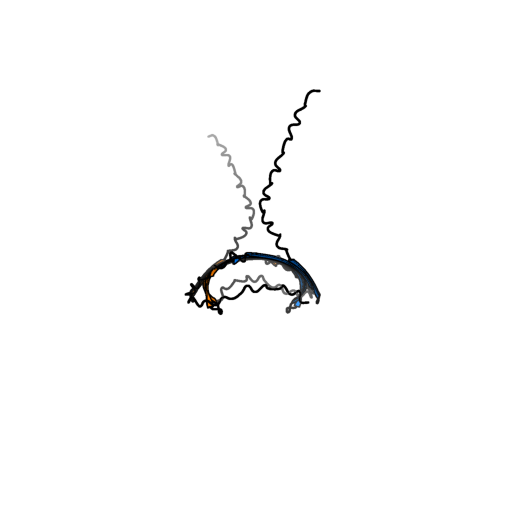OM 1757 C C . GLY B 1 100 ? 3.797 -17.703 -13.516 1 96.5 100 GLY B C 1
ATOM 1758 O O . GLY B 1 100 ? 2.723 -18.281 -13.695 1 96.5 100 GLY B O 1
ATOM 1759 N N . TYR B 1 101 ? 3.898 -16.453 -13.031 1 97.31 101 TYR B N 1
ATOM 1760 C CA . TYR B 1 101 ? 2.682 -15.648 -12.93 1 97.31 101 TYR B CA 1
ATOM 1761 C C . TYR B 1 101 ? 2.992 -14.164 -13.086 1 97.31 101 TYR B C 1
ATOM 1763 O O . TYR B 1 101 ? 4.145 -13.75 -12.969 1 97.31 101 TYR B O 1
ATOM 1771 N N . THR B 1 102 ? 1.996 -13.422 -13.406 1 97.94 102 THR B N 1
ATOM 1772 C CA . THR B 1 102 ? 1.976 -11.961 -13.375 1 97.94 102 THR B CA 1
ATOM 1773 C C . THR B 1 102 ? 0.938 -11.461 -12.375 1 97.94 102 THR B C 1
ATOM 1775 O O . THR B 1 102 ? -0.18 -11.977 -12.32 1 97.94 102 THR B O 1
ATOM 1778 N N . GLU B 1 103 ? 1.398 -10.516 -11.555 1 98.56 103 GLU B N 1
ATOM 1779 C CA . GLU B 1 103 ? 0.501 -9.938 -10.562 1 98.56 103 GLU B CA 1
ATOM 1780 C C . GLU B 1 103 ? 0.467 -8.414 -10.68 1 98.56 103 GLU B C 1
ATOM 1782 O O . GLU B 1 103 ? 1.513 -7.77 -10.789 1 98.56 103 GLU B O 1
ATOM 1787 N N . VAL B 1 104 ? -0.746 -7.859 -10.695 1 98.44 104 VAL B N 1
ATOM 1788 C CA . VAL B 1 104 ? -0.95 -6.414 -10.68 1 98.44 104 VAL B CA 1
ATOM 1789 C C . VAL B 1 104 ? -1.696 -6.016 -9.414 1 98.44 104 VAL B C 1
ATOM 1791 O O . VAL B 1 104 ? -2.742 -6.582 -9.094 1 98.44 104 VAL B O 1
ATOM 1794 N N . ARG B 1 105 ? -1.138 -5.039 -8.711 1 98.5 105 ARG B N 1
ATOM 1795 C CA . ARG B 1 105 ? -1.763 -4.523 -7.5 1 98.5 105 ARG B CA 1
ATOM 1796 C C . ARG B 1 105 ? -1.989 -3.02 -7.598 1 98.5 105 ARG B C 1
ATOM 1798 O O . ARG B 1 105 ? -1.128 -2.287 -8.086 1 98.5 105 ARG B O 1
ATOM 1805 N N . SER B 1 106 ? -3.123 -2.629 -7.195 1 98.31 106 SER B N 1
ATOM 1806 C CA . SER B 1 106 ? -3.461 -1.212 -7.117 1 98.31 106 SER B CA 1
ATOM 1807 C C . SER B 1 106 ? -4.078 -0.864 -5.766 1 98.31 106 SER B C 1
ATOM 1809 O O . SER B 1 106 ? -4.871 -1.637 -5.223 1 98.31 106 SER B O 1
ATOM 1811 N N . GLU B 1 107 ? -3.646 0.262 -5.262 1 98.38 107 GLU B N 1
ATOM 1812 C CA . GLU B 1 107 ? -4.234 0.743 -4.012 1 98.38 107 GLU B CA 1
ATOM 1813 C C . GLU B 1 107 ? -4.387 2.262 -4.027 1 98.38 107 GLU B C 1
ATOM 1815 O O . GLU B 1 107 ? -3.508 2.977 -4.508 1 98.38 107 GLU B O 1
ATOM 1820 N N . GLN B 1 108 ? -5.496 2.697 -3.561 1 98.19 108 GLN B N 1
ATOM 1821 C CA . GLN B 1 108 ? -5.754 4.117 -3.355 1 98.19 108 GLN B CA 1
ATOM 1822 C C . GLN B 1 108 ? -6.395 4.371 -1.995 1 98.19 108 GLN B C 1
ATOM 1824 O O . GLN B 1 108 ? -7.27 3.613 -1.565 1 98.19 108 GLN B O 1
ATOM 1829 N N . SER B 1 109 ? -5.895 5.422 -1.33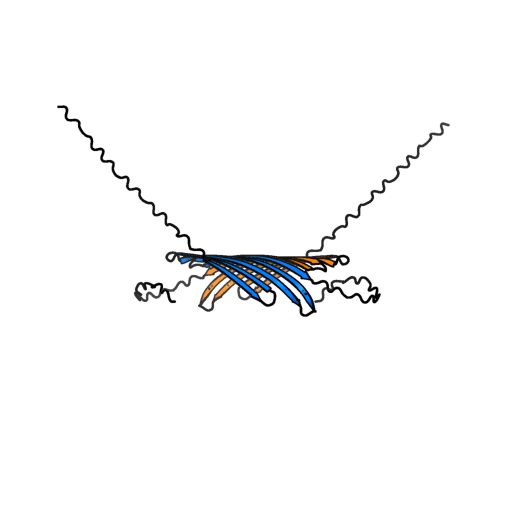8 1 98.56 109 SER B N 1
ATOM 1830 C CA . SER B 1 109 ? -6.48 5.785 -0.052 1 98.56 109 SER B CA 1
ATOM 1831 C C . SER B 1 109 ? -6.645 7.297 0.072 1 98.56 109 SER B C 1
ATOM 1833 O O . SER B 1 109 ? -5.848 8.062 -0.481 1 98.56 109 SER B O 1
ATOM 1835 N N . VAL B 1 110 ? -7.699 7.66 0.713 1 98.62 110 VAL B N 1
ATOM 1836 C CA . VAL B 1 110 ? -7.938 9.047 1.087 1 98.62 110 VAL B CA 1
ATOM 1837 C C . VAL B 1 110 ? -8.164 9.148 2.594 1 98.62 110 VAL B C 1
ATOM 1839 O O . VAL B 1 110 ? -9 8.43 3.152 1 98.62 110 VAL B O 1
ATOM 1842 N N . ARG B 1 111 ? -7.402 10.078 3.168 1 98.38 111 ARG B N 1
ATOM 1843 C CA . ARG B 1 111 ? -7.516 10.305 4.605 1 98.38 111 ARG B CA 1
ATOM 1844 C C . ARG B 1 111 ? -7.809 11.773 4.906 1 98.38 111 ARG B C 1
ATOM 1846 O O . ARG B 1 111 ? -7.188 12.664 4.324 1 98.38 111 ARG B O 1
ATOM 1853 N N . ASN B 1 112 ? -8.773 11.898 5.711 1 98.5 112 ASN B N 1
ATOM 1854 C CA . ASN B 1 112 ? -9.086 13.227 6.215 1 98.5 112 ASN B CA 1
ATOM 1855 C C . ASN B 1 112 ? -8.93 13.312 7.73 1 98.5 112 ASN B C 1
ATOM 1857 O O . ASN B 1 112 ? -9.477 12.484 8.461 1 98.5 112 ASN B O 1
ATOM 1861 N N . VAL B 1 113 ? -8.164 14.359 8.125 1 97.44 113 VAL B N 1
ATOM 1862 C CA . VAL B 1 113 ? -7.945 14.578 9.555 1 97.44 113 VAL B CA 1
ATOM 1863 C C . VAL B 1 113 ? -8.352 16 9.922 1 97.44 113 VAL B C 1
ATOM 1865 O O . VAL B 1 113 ? -7.969 16.953 9.25 1 97.44 113 VAL B O 1
ATOM 1868 N N . ARG B 1 114 ? -9.109 16.062 10.992 1 97.56 114 ARG B N 1
ATOM 1869 C CA . ARG B 1 114 ? -9.484 17.344 11.562 1 97.56 114 ARG B CA 1
ATOM 1870 C C . ARG B 1 114 ? -9.07 17.438 13.031 1 97.56 114 ARG B C 1
ATOM 1872 O O . ARG B 1 114 ? -9.414 16.562 13.828 1 97.56 114 ARG B O 1
ATOM 1879 N N . TYR B 1 115 ? -8.328 18.469 13.258 1 96.12 115 TYR B N 1
ATOM 1880 C CA . TYR B 1 115 ? -7.891 18.672 14.641 1 96.12 115 TYR B CA 1
ATOM 1881 C C . TYR B 1 115 ? -8.953 19.391 15.453 1 96.12 115 TYR B C 1
ATOM 1883 O O . TYR B 1 115 ? -9.695 20.219 14.914 1 96.12 115 TYR B O 1
ATOM 1891 N N . ASN B 1 116 ? -8.992 18.969 16.734 1 91.88 116 ASN B N 1
ATOM 1892 C CA . ASN B 1 116 ? -9.812 19.766 17.641 1 91.88 116 ASN B CA 1
ATOM 1893 C C . ASN B 1 116 ? -9.094 21.031 18.078 1 91.88 116 ASN B C 1
ATOM 1895 O O . ASN B 1 116 ? -7.883 21.016 18.312 1 91.88 116 ASN B O 1
ATOM 1899 N N . ASN B 1 117 ? -9.594 22.172 17.781 1 75.75 117 ASN B N 1
ATOM 1900 C CA . ASN B 1 117 ? -8.992 23.453 18.188 1 75.75 117 ASN B CA 1
ATOM 1901 C C . ASN B 1 117 ? -8.828 23.531 19.703 1 75.75 117 ASN B C 1
ATOM 1903 O O . ASN B 1 117 ? -9.758 23.234 20.453 1 75.75 117 ASN B O 1
ATOM 1907 N N . SER B 1 118 ? -7.594 23.219 20.234 1 57.56 118 SER B N 1
ATOM 1908 C CA . SER B 1 118 ? -7.484 23.578 21.641 1 57.56 118 SER B CA 1
ATOM 1909 C C . SER B 1 118 ? -7.875 25.031 21.875 1 57.56 118 SER B C 1
ATOM 1911 O O . SER B 1 118 ? -7.27 25.953 21.297 1 57.56 118 SER B O 1
ATOM 1913 N N . SER B 1 119 ? -8.969 25.422 21.797 1 48.22 119 SER B N 1
ATOM 1914 C CA . SER B 1 119 ? -9.18 26.719 22.438 1 48.22 119 SER B CA 1
ATOM 1915 C C . SER B 1 119 ? -8.242 26.906 23.625 1 48.22 119 SER B C 1
ATOM 1917 O O . SER B 1 119 ? -8.359 26.203 24.625 1 48.22 119 SER B O 1
ATOM 1919 N N . SER B 1 120 ? -6.961 27.031 23.344 1 41.75 120 SER B N 1
ATOM 1920 C CA . SER B 1 120 ? -6.227 27.641 24.453 1 41.75 120 SER B CA 1
ATOM 1921 C C . SER B 1 120 ? -7.117 28.609 25.234 1 41.75 120 SER B C 1
ATOM 1923 O O . SER B 1 120 ? -7.684 29.547 24.672 1 41.75 120 SER B O 1
ATOM 1925 N N . SER B 1 121 ? -7.77 28.203 26.188 1 40.03 121 SER B N 1
ATOM 1926 C CA . SER B 1 121 ? -7.949 29.234 27.203 1 40.03 121 SER B CA 1
ATOM 1927 C C . SER B 1 121 ? -6.699 30.109 27.344 1 40.03 121 SER B C 1
ATOM 1929 O O . SER B 1 121 ? -5.668 29.641 27.828 1 40.03 121 SER B O 1
ATOM 1931 N N . ASN B 1 122 ? -6.27 30.844 26.453 1 36.56 122 ASN B N 1
ATOM 1932 C CA . ASN B 1 122 ? -5.371 31.969 26.656 1 36.56 122 ASN B CA 1
ATOM 1933 C C . ASN B 1 122 ? -5.457 32.531 28.078 1 36.56 122 ASN B C 1
ATOM 1935 O O . ASN B 1 122 ? -6.449 33.156 28.438 1 36.56 122 ASN B O 1
ATOM 1939 N N . LYS B 1 123 ? -4.988 31.891 29.109 1 37.84 123 LYS B N 1
ATOM 1940 C CA . LYS B 1 123 ? -4.438 32.812 30.109 1 37.84 123 LYS B CA 1
ATOM 1941 C C . LYS B 1 123 ? -3.416 33.75 29.469 1 37.84 123 LYS B C 1
ATOM 1943 O O . LYS B 1 123 ? -2.5 33.312 28.781 1 37.84 123 LYS B O 1
ATOM 1948 N N . ASN B 1 124 ? -3.684 35 29.141 1 33.44 124 ASN B N 1
ATOM 1949 C CA . ASN B 1 124 ? -2.928 36.219 28.828 1 33.44 124 ASN B CA 1
ATOM 1950 C C . ASN B 1 124 ? -1.573 36.219 29.531 1 33.44 124 ASN B C 1
ATOM 1952 O O . ASN B 1 124 ? -1.437 36.781 30.609 1 33.44 124 ASN B O 1
ATOM 1956 N N . GLY B 1 125 ? -0.833 35.188 29.859 1 31.88 125 GLY B N 1
ATOM 1957 C CA . GLY B 1 125 ? 0.47 35.688 30.297 1 31.88 125 GLY B CA 1
ATOM 1958 C C . GLY B 1 125 ? 1.271 36.312 29.172 1 31.88 125 GLY B C 1
ATOM 1959 O O . GLY B 1 125 ? 1.268 35.812 28.047 1 31.88 125 GLY B O 1
ATOM 1960 N N . GLY B 1 126 ? 1.518 37.625 29.047 1 33.03 126 GLY B N 1
ATOM 1961 C CA . GLY B 1 126 ? 2.254 38.625 28.297 1 33.03 126 GLY B CA 1
ATO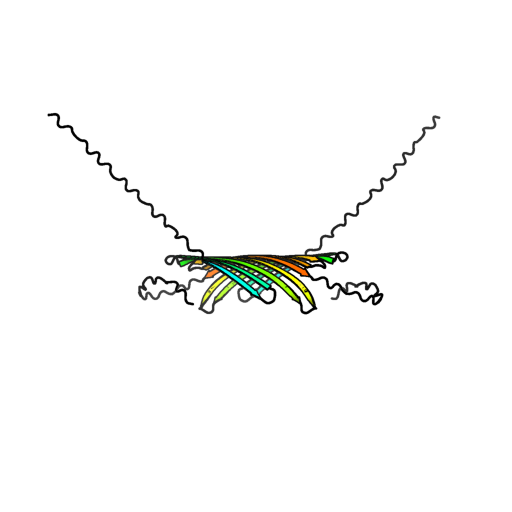M 1962 C C . GLY B 1 126 ? 3.652 38.188 27.906 1 33.03 126 GLY B C 1
ATOM 1963 O O . GLY B 1 126 ? 4.633 38.594 28.531 1 33.03 126 GLY B O 1
ATOM 1964 N N . HIS B 1 127 ? 4.164 36.938 27.844 1 29.89 127 HIS B N 1
ATOM 1965 C CA . HIS B 1 127 ? 5.586 37 27.547 1 29.89 127 HIS B CA 1
ATOM 1966 C C . HIS B 1 127 ? 5.812 37.375 26.078 1 29.89 127 HIS B C 1
ATOM 1968 O O . HIS B 1 127 ? 5.125 36.906 25.188 1 29.89 127 HIS B O 1
ATOM 1974 N N . TYR B 1 128 ? 6.383 38.594 25.766 1 28.48 128 TYR B N 1
ATOM 1975 C CA . TYR B 1 128 ? 6.953 39.281 24.609 1 28.48 128 TYR B CA 1
ATOM 1976 C C . TYR B 1 128 ? 8.016 38.406 23.938 1 28.48 128 TYR B C 1
ATOM 1978 O O . TYR B 1 128 ? 9.125 38.25 24.469 1 28.48 128 TYR B O 1
ATOM 1986 N N . GLY B 1 129 ? 7.824 37.188 23.547 1 26.36 129 GLY B N 1
ATOM 1987 C CA . GLY B 1 129 ? 8.945 36.531 22.891 1 26.36 129 GLY B CA 1
ATOM 1988 C C . GLY B 1 129 ? 9.273 37.094 21.531 1 26.36 129 GLY B C 1
ATOM 1989 O O . GLY B 1 129 ? 8.375 37.5 20.781 1 26.36 129 GLY B O 1
ATOM 1990 N N . GLY B 1 130 ? 10.469 37.75 21.359 1 27.33 130 GLY B N 1
ATOM 1991 C CA . GLY B 1 130 ? 11.172 38.375 20.25 1 27.33 130 GLY B CA 1
ATOM 1992 C C . GLY B 1 130 ? 11.312 37.469 19.047 1 27.33 130 GLY B C 1
ATOM 1993 O O . GLY B 1 130 ? 11.133 36.25 19.141 1 27.33 130 GLY B O 1
ATOM 1994 N N . PRO B 1 131 ? 11.367 38.062 17.812 1 25.08 131 PRO B N 1
ATOM 1995 C CA . PRO B 1 131 ? 11.438 37.406 16.5 1 25.08 131 PRO B CA 1
ATOM 1996 C C . PRO B 1 131 ? 12.703 36.562 16.312 1 25.08 131 PRO B C 1
ATOM 1998 O O . PRO B 1 131 ? 13.797 37.031 16.688 1 25.08 131 PRO B O 1
ATOM 2001 N N . TYR B 1 132 ? 12.781 35.312 16.641 1 27.56 132 TYR B N 1
ATOM 2002 C CA . TYR B 1 132 ? 14.031 34.625 16.359 1 27.56 132 TYR B CA 1
ATOM 2003 C C . TYR B 1 132 ? 14.219 34.406 14.867 1 27.56 132 TYR B C 1
ATOM 2005 O O . TYR B 1 132 ? 13.242 34.188 14.148 1 27.56 132 TYR B O 1
ATOM 2013 N N . ILE B 1 133 ? 15.141 35.094 14.242 1 23.08 133 ILE B N 1
ATOM 2014 C CA . ILE B 1 133 ? 15.641 34.938 12.883 1 23.08 133 ILE B CA 1
ATOM 2015 C C . ILE B 1 133 ? 16.391 33.594 12.773 1 23.08 133 ILE B C 1
ATOM 2017 O O . ILE B 1 133 ? 17.266 33.312 13.578 1 23.08 133 ILE B O 1
ATOM 2021 N N . VAL B 1 134 ? 15.789 32.562 12.312 1 22.67 134 VAL B N 1
ATOM 2022 C CA . VAL B 1 134 ? 16.453 31.281 12.102 1 22.67 134 VAL B CA 1
ATOM 2023 C C . VAL B 1 134 ? 17.438 31.391 10.945 1 22.67 134 VAL B C 1
ATOM 2025 O O . VAL B 1 134 ? 17.078 31.766 9.836 1 22.67 134 VAL B O 1
ATOM 2028 N N . TYR B 1 135 ? 18.688 31.656 11.312 1 22.23 135 TYR B N 1
ATOM 2029 C CA . TYR B 1 135 ? 19.812 31.5 10.406 1 22.23 135 TYR B CA 1
ATOM 2030 C C . TYR B 1 135 ? 19.938 30.062 9.93 1 22.23 135 TYR B C 1
ATOM 2032 O O . TYR B 1 135 ? 19.766 29.125 10.703 1 22.23 135 TYR B O 1
ATOM 2040 N N . GLY B 1 136 ? 19.547 29.828 8.695 1 21.55 136 GLY B N 1
ATOM 2041 C CA . GLY B 1 136 ? 19.75 28.625 7.926 1 21.55 136 GLY B CA 1
ATOM 2042 C C . GLY B 1 136 ? 21.188 28.125 7.941 1 21.55 136 GLY B C 1
ATOM 2043 O O . GLY B 1 136 ? 22.062 28.734 7.332 1 21.55 136 GLY B O 1
ATOM 2044 N N . ASP B 1 137 ? 21.75 27.75 9.125 1 21.97 137 ASP B N 1
ATOM 2045 C CA . ASP B 1 137 ? 23.078 27.156 9.055 1 21.97 137 ASP B CA 1
ATOM 2046 C C . ASP B 1 137 ? 23.094 25.984 8.07 1 21.97 137 ASP B C 1
ATOM 2048 O O . ASP B 1 137 ? 22.141 25.219 7.992 1 21.97 137 ASP B O 1
ATOM 2052 N N . SER B 1 138 ? 24.031 26.062 6.992 1 22.53 138 SER B N 1
ATOM 2053 C CA . SER B 1 138 ? 24.688 25.203 6.02 1 22.53 138 SER B CA 1
ATOM 2054 C C . SER B 1 138 ? 25.391 24.031 6.703 1 22.53 138 SER B C 1
ATOM 2056 O O . SER B 1 138 ? 26.109 23.266 6.059 1 22.53 138 SER B O 1
ATOM 2058 N N . GLU B 1 139 ? 25.125 23.578 7.797 1 18.64 139 GLU B N 1
ATOM 2059 C CA . GLU B 1 139 ? 26.094 22.625 8.352 1 18.64 139 GLU B CA 1
ATOM 2060 C C . GLU B 1 139 ? 26.062 21.312 7.59 1 18.64 139 GLU B C 1
ATOM 2062 O O . GLU B 1 139 ? 25.031 20.656 7.5 1 18.64 139 GLU B O 1
ATOM 2067 N N . TYR B 1 140 ? 26.984 21.203 6.363 1 17.45 140 TYR B N 1
ATOM 2068 C CA . TYR B 1 140 ? 28.25 20.531 6.668 1 17.45 140 TYR B CA 1
ATOM 2069 C C . TYR B 1 140 ? 29.078 21.344 7.648 1 17.45 140 TYR B C 1
ATOM 2071 O O . TYR B 1 140 ? 29 22.562 7.68 1 17.45 140 TYR B O 1
#

Sequence (280 aa):
MKKGSNGSGNSAPKAVATTGYAVISPVPVITTTTVSSGGGKEIYQTKSQYSYGDKQTGSYGRATTTEKASAGGFNWKNGTTGTRSEYTQSSTVRVGDKSGYTEVRSEQSVRNVRYNNSSSSNKNGGHYGGPYIVYGDSEYMKKGSNGSGNSAPKAVATTGYAVISPVPVITTTTVSSGGGKEIYQTKSQYSYGDKQTGSYGRATTTEKASAGGFNWKNGTTGTRSEYTQSSTVRVGDKSGYTEVRSEQSVRNVRYNNSSSSNKNGGHYGGPYIVYGDSEY

Solvent-accessible surface area (backbone atoms only — not comparable to full-atom values): 16286 Å² total; per-residue (Å²): 133,84,81,76,79,76,76,78,76,77,74,73,78,76,77,72,74,74,71,77,67,73,70,73,63,77,58,66,69,49,73,48,76,48,78,47,77,56,91,60,30,39,38,40,37,39,38,37,34,36,56,51,74,38,82,88,76,42,34,36,38,37,36,38,38,37,37,37,37,36,36,29,58,48,73,44,93,91,67,54,34,30,42,38,38,36,42,37,42,37,37,38,39,37,41,36,38,82,54,28,37,41,35,42,38,40,36,39,35,41,37,40,38,37,47,52,76,71,71,63,76,71,74,82,74,80,79,83,77,76,87,76,80,79,72,82,74,73,80,123,135,86,79,75,80,78,77,77,78,77,76,73,79,77,77,73,74,74,73,78,68,74,70,72,65,78,59,67,70,48,72,48,75,49,76,48,75,56,93,60,30,38,37,39,35,40,38,36,36,34,57,51,74,37,84,89,74,43,34,35,38,39,36,38,36,37,38,37,36,35,37,30,59,49,73,44,92,90,66,54,35,32,41,38,38,38,42,38,42,36,38,39,38,36,42,34,37,83,52,29,36,40,36,43,37,41,36,39,34,42,35,42,38,36,47,52,77,72,71,65,75,71,74,82,72,80,77,85,76,74,87,78,79,80,75,81,78,72,80,122

Foldseek 3Di:
DDPPPPPPPPPPPPPPPPPPPVPPPPQDKDKDWDWDDDPFKIKIKIKIKGKDADPVQQKIKIKMKMKMKMKGWDADPVGKIWIKIKIKIKMKMWIDGPVDIDMDIDMDMDMDIDTDPPPPPPPPPPPPDDDDDPPPDPDD/DPPPPPPPPPPPPPPPPPPCPVPPPPQDKDKDWDWDDDPFKIKIKIKIKGKDADPVQQKIKIKMKMKMKMKGWDADPVGKIWIKIKIKIKMKMWIDGPVDIDIDIDMDMDMDIDTDPPPPPPPPPPDPDDDDDPDPDPDD

Secondary structure (DSSP, 8-state):
---------------------------PPEEEEEEEEETTEEEEEEEEEEEEE-TTT--EEEEEEEEEEEEEEEE-TTS-EEEEEEEEEEEEEEEEETTEEEEEEEEEEEEEEEE-------------------------/---------------------------PPEEEEEEEEETTEEEEEEEEEEEEE-TTT--EEEEEEEEEEEEEEEE-TTS-EEEEEEEEEEEEEEEEETTEEEEEEEEEEEEEEEE-------------------------